Protein AF-A0A059A885-F1 (afdb_monomer)

Mean predicted aligned error: 16.85 Å

Sequence (250 aa):
MWWIFMADEQASSRSGSLARRCAAGSQDAGRSVSRQTSGISVRRVSTVLSSSFIAAPNLLSLQDDRRDVAMGRRPARCYRQIKNKPYPKSRYCRGVPDPKIRIYDVGMKKKGVDEFPFCVHLVSWEKENVSSEALEAARIACNKYMAKFAGKDAFHLRVRVHPFHVLRINKMLSCAGADRLQTGMRGAFGKPQGTCARVAIGQVLLSVRCKDSNSHHAQEALRRAKFKFPGRQKIIVSRKWYGIYQVQPC

Solvent-accessible surface area (backbone atoms only — not comparable to full-atom values): 16452 Å² total; per-residue (Å²): 134,80,90,90,80,87,84,89,87,86,82,89,79,88,85,84,88,86,83,90,82,83,89,85,87,82,85,87,87,88,82,89,86,89,84,88,85,80,89,87,88,81,89,85,88,81,81,89,79,90,82,93,79,81,91,77,85,78,85,73,72,78,74,79,77,76,71,80,73,77,69,97,60,82,66,65,79,83,54,29,63,79,80,72,80,90,40,58,81,45,96,88,44,70,78,62,55,81,55,70,50,82,73,49,70,44,57,43,78,89,60,62,60,86,78,30,62,33,38,40,34,36,26,30,70,41,67,32,35,45,44,20,58,36,53,36,52,18,51,51,47,24,48,58,46,38,42,70,75,62,36,60,78,49,32,30,39,36,50,69,66,63,53,51,31,55,41,63,40,75,81,78,79,91,61,96,65,100,59,84,92,58,68,82,68,69,82,73,75,40,50,57,70,41,29,20,19,82,42,49,61,64,38,60,44,39,34,41,30,21,36,72,91,44,47,69,56,53,53,53,19,49,57,55,18,50,74,44,48,82,85,53,68,45,80,43,77,53,88,61,77,66,66,104,68,74,74,74,81,128

Secondary structure (DSSP, 8-state):
------------------------------------------------------------------------PPPGGGTSS--SPP-BS-TTSTTPPPPS----EEE-SS--STT--EEEEEEE-S-EEEEHHHHHHHHHHHHHHHHHHT-TTSEEEEE-----EEEEE------SS--TT--TTTT--PEEEEEEEEE-TT-EEEEEEE-GGGHHHHHHHHHHHHTTSSS-EEEEEE--SS-S------

InterPro domains:
  IPR001197 Large ribosomal subunit protein uL16, eukaryota/archaea [PTHR11726] (71-241)
  IPR001197 Large ribosomal subunit protein uL16, eukaryota/archaea [TIGR00279] (71-241)
  IPR016180 Large ribosomal subunit protein uL16 domain [cd01433] (111-236)
  IPR018255 Large ribosomal subunit protein uL16, conserved site, eukaryota/archaea [PS01257] (178-199)
  IPR036920 Large ribosomal subunit protein uL16 superfamily [G3DSA:3.90.1170.10] (71-248)
  IPR036920 Large ribosomal subunit protein uL16 superfamily [SSF54686] (74-241)
  IPR047873 Large ribosomal subunit protein uL16 [PF00252] (82-236)

Radius of gyration: 32.02 Å; Cα contacts (8 Å, |Δi|>4): 314; chains: 1; bounding box: 79×80×95 Å

pLDDT: mean 70.42, std 27.26, range [22.48, 95.62]

Nearest PDB structures (foldseek):
  8btk-assembly1_BI  TM=9.795E-01  e=3.305E-28  Oryctolagus cuniculus
  8q87-assembly1_BI  TM=9.806E-01  e=3.305E-28  Gallus gallus
  9c3h-assembly1_Lz  TM=9.673E-01  e=3.963E-28  Homo sapiens
  8qoi-assembly1_LI  TM=9.660E-01  e=2.439E-27  Homo sapiens
  8p5d-assembly1_LI0  TM=9.632E-01  e=9.814E-26  Spraguea lophii 42_110

Organism: Eucalyptus grandis (NCBI:txid71139)

Structure (mmCIF, N/CA/C/O backbone):
data_AF-A0A059A885-F1
#
_entry.id   AF-A0A059A885-F1
#
loop_
_atom_site.group_PDB
_atom_site.id
_atom_site.type_symbol
_atom_site.label_atom_id
_atom_site.label_alt_id
_atom_site.label_comp_id
_atom_site.label_asym_id
_atom_site.label_entity_id
_atom_site.label_seq_id
_atom_site.pdbx_PDB_ins_code
_atom_site.Cartn_x
_atom_site.Cartn_y
_atom_site.Cartn_z
_atom_site.occupancy
_atom_site.B_iso_or_equiv
_atom_site.auth_seq_id
_atom_site.auth_comp_id
_atom_site.auth_asym_id
_atom_site.auth_atom_id
_atom_site.pdbx_PDB_model_num
ATOM 1 N N . MET A 1 1 ? -49.396 16.417 -52.342 1.00 38.12 1 MET A N 1
ATOM 2 C CA . MET A 1 1 ? -48.420 17.176 -51.529 1.00 38.12 1 MET A CA 1
ATOM 3 C C . MET A 1 1 ? -47.046 16.883 -52.140 1.00 38.12 1 MET A C 1
ATOM 5 O O . MET A 1 1 ? -46.540 15.795 -51.927 1.00 38.12 1 MET A O 1
ATOM 9 N N . TRP A 1 2 ? -46.710 17.547 -53.260 1.00 22.48 2 TRP A N 1
ATOM 10 C CA . TRP A 1 2 ? -45.720 18.653 -53.325 1.00 22.48 2 TRP A CA 1
ATOM 11 C C . TRP A 1 2 ? -44.349 18.168 -52.799 1.00 22.48 2 TRP A C 1
ATOM 13 O O . TRP A 1 2 ? -44.250 17.907 -51.609 1.00 22.48 2 TRP A O 1
ATOM 23 N N . TRP A 1 3 ? -43.312 17.833 -53.584 1.00 22.75 3 TRP A N 1
ATOM 24 C CA . TRP A 1 3 ? -42.567 18.589 -54.617 1.00 22.75 3 TRP A CA 1
ATOM 25 C C . TRP A 1 3 ? -42.304 20.056 -54.256 1.00 22.75 3 TRP A C 1
ATOM 27 O O . TRP A 1 3 ? -43.250 20.834 -54.224 1.00 22.75 3 TRP A O 1
ATOM 37 N N . ILE A 1 4 ? -41.024 20.377 -54.003 1.00 38.03 4 ILE A N 1
ATOM 38 C CA . ILE A 1 4 ? -40.225 21.586 -54.341 1.00 38.03 4 ILE A CA 1
ATOM 39 C C . ILE A 1 4 ? -38.931 21.539 -53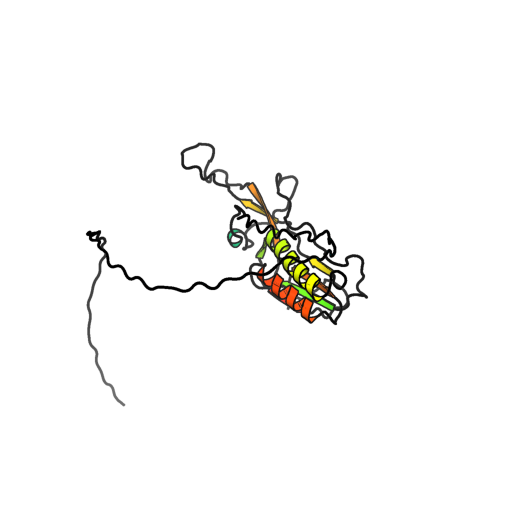.484 1.00 38.03 4 ILE A C 1
ATOM 41 O O . ILE A 1 4 ? -39.010 21.103 -52.343 1.00 38.03 4 ILE A O 1
ATOM 45 N N . PHE A 1 5 ? -37.758 22.086 -53.819 1.00 31.64 5 PHE A N 1
ATOM 46 C CA . PHE A 1 5 ? -36.843 22.161 -54.974 1.00 31.64 5 PHE A CA 1
ATOM 47 C C . PHE A 1 5 ? -35.669 23.058 -54.478 1.00 31.64 5 PHE A C 1
ATOM 49 O O . PHE A 1 5 ? -35.934 23.959 -53.689 1.00 31.64 5 PHE A O 1
ATOM 56 N N . MET A 1 6 ? -34.439 22.848 -54.983 1.00 30.69 6 MET A N 1
ATOM 57 C CA . MET A 1 6 ? -33.251 23.755 -54.966 1.00 30.69 6 MET A CA 1
ATOM 58 C C . MET A 1 6 ? -32.597 24.132 -53.610 1.00 30.69 6 MET A C 1
ATOM 60 O O . MET A 1 6 ? -33.287 24.519 -52.681 1.00 30.69 6 MET A O 1
ATOM 64 N N . ALA A 1 7 ? -31.289 23.973 -53.345 1.00 34.56 7 ALA A N 1
ATOM 65 C CA . ALA A 1 7 ? -30.010 24.190 -54.066 1.00 34.56 7 ALA A CA 1
ATOM 66 C C . ALA A 1 7 ? -29.340 25.554 -53.769 1.00 34.56 7 ALA A C 1
ATOM 68 O O . ALA A 1 7 ? -30.033 26.557 -53.643 1.00 34.56 7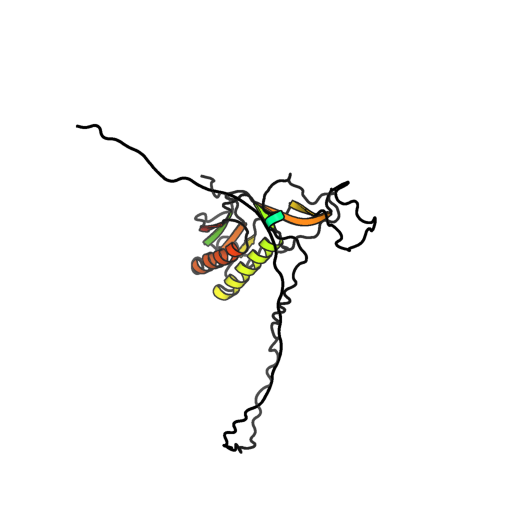 ALA A O 1
ATOM 69 N N . ASP A 1 8 ? -27.994 25.509 -53.731 1.00 32.75 8 ASP A N 1
ATOM 70 C CA . ASP A 1 8 ? -26.994 26.603 -53.737 1.00 32.75 8 ASP A CA 1
ATOM 71 C C . ASP A 1 8 ? -26.863 27.459 -52.459 1.00 32.75 8 ASP A C 1
ATOM 73 O O . ASP A 1 8 ? -27.809 27.621 -51.703 1.00 32.75 8 ASP A O 1
ATOM 77 N N . GLU A 1 9 ? -25.722 28.028 -52.052 1.00 32.62 9 GLU A N 1
ATOM 78 C CA . GLU A 1 9 ? -24.335 28.173 -52.537 1.00 32.62 9 GLU A CA 1
ATOM 79 C C . GLU A 1 9 ? -23.568 28.721 -51.301 1.00 32.62 9 GLU A C 1
ATOM 81 O O . GLU A 1 9 ? -24.132 29.479 -50.516 1.00 32.62 9 GLU A O 1
ATOM 86 N N . GLN A 1 10 ? -22.336 28.341 -50.965 1.00 30.28 10 GLN A N 1
ATOM 87 C CA . GLN A 1 10 ? -21.128 29.033 -51.418 1.00 30.28 10 GLN A CA 1
ATOM 88 C C . GLN A 1 10 ? -19.889 28.254 -50.954 1.00 30.28 10 GLN A C 1
ATOM 90 O O . GLN A 1 10 ? -19.787 27.772 -49.823 1.00 30.28 10 GLN A O 1
ATOM 95 N N . ALA A 1 11 ? -18.945 28.164 -51.881 1.00 29.02 11 ALA A N 1
ATOM 96 C CA . ALA A 1 11 ? -17.660 27.504 -51.798 1.00 29.02 11 ALA A CA 1
ATOM 97 C C . ALA A 1 11 ? -16.545 28.450 -51.312 1.00 29.02 11 ALA A C 1
ATOM 99 O O . ALA A 1 11 ? -16.713 29.665 -51.273 1.00 29.02 11 ALA A O 1
ATOM 100 N N . SER A 1 12 ? -15.352 27.854 -51.142 1.00 27.95 12 SER A N 1
ATOM 101 C CA . SER A 1 12 ? -14.025 28.492 -51.253 1.00 27.95 12 SER A CA 1
ATOM 102 C C . SER A 1 12 ? -13.503 29.172 -49.966 1.00 27.95 12 SER A C 1
ATOM 104 O O . SER A 1 12 ? -14.169 30.011 -49.391 1.00 27.95 12 SER A O 1
ATOM 106 N N . SER A 1 13 ? -12.291 28.941 -49.441 1.00 27.25 13 SER A N 1
ATOM 107 C CA . SER A 1 13 ? -11.119 28.176 -49.897 1.00 27.25 13 SER A CA 1
ATOM 108 C C . SER A 1 13 ? -9.928 28.351 -48.929 1.00 27.25 13 SER A C 1
ATOM 110 O O . SER A 1 13 ? -9.767 29.441 -48.398 1.00 27.25 13 SER A O 1
ATOM 112 N N . ARG A 1 14 ? -9.031 27.339 -48.886 1.00 28.94 14 ARG A N 1
ATOM 113 C CA . ARG A 1 14 ? -7.537 27.436 -48.884 1.00 28.94 14 ARG A CA 1
ATOM 114 C C . ARG A 1 14 ? -6.845 28.026 -47.626 1.00 28.94 14 ARG A C 1
ATOM 116 O O . ARG A 1 14 ? -7.113 29.144 -47.237 1.00 28.94 14 ARG A O 1
ATOM 123 N N . SER A 1 15 ? -6.015 27.298 -46.862 1.00 25.84 15 SER A N 1
ATOM 124 C CA . SER A 1 15 ? -4.674 26.699 -47.116 1.00 25.84 15 SER A CA 1
ATOM 125 C C . SER A 1 15 ? -3.521 27.517 -46.493 1.00 25.84 15 SER A C 1
ATOM 127 O O . SER A 1 15 ? -3.487 28.726 -46.677 1.00 25.84 15 SER A O 1
ATOM 129 N N . GLY A 1 16 ? -2.524 26.838 -45.900 1.00 27.69 16 GLY A N 1
ATOM 130 C CA . GLY A 1 16 ? -1.168 27.359 -45.594 1.00 27.69 16 GLY A CA 1
ATOM 131 C C . GLY A 1 16 ? -1.003 27.912 -44.168 1.00 27.69 16 GLY A C 1
ATOM 132 O O . GLY A 1 16 ? -1.777 28.754 -43.747 1.00 27.69 16 GLY A O 1
ATOM 133 N N . SER A 1 17 ? -0.157 27.370 -43.280 1.00 29.08 17 SER A N 1
ATOM 134 C CA . SER A 1 17 ? 1.324 27.326 -43.247 1.00 29.08 17 SER A CA 1
ATOM 135 C C . SER A 1 17 ? 2.005 28.700 -43.135 1.00 29.08 17 SER A C 1
ATOM 137 O O . SER A 1 17 ? 1.668 29.582 -43.910 1.00 29.08 17 SER A O 1
ATOM 139 N N . LEU A 1 18 ? 3.052 28.771 -42.289 1.00 30.52 18 LEU A N 1
ATOM 140 C CA . LEU A 1 18 ? 4.048 29.849 -42.049 1.00 30.52 18 LEU A CA 1
ATOM 141 C C . LEU A 1 18 ? 3.758 30.723 -40.809 1.00 30.52 18 LEU A C 1
ATOM 143 O O . LEU A 1 18 ? 2.755 31.409 -40.736 1.00 30.52 18 LEU A O 1
ATOM 147 N N . ALA A 1 19 ? 4.494 30.584 -39.702 1.00 28.75 19 ALA A N 1
ATOM 148 C CA . ALA A 1 19 ? 5.895 30.959 -39.446 1.00 28.75 19 ALA A CA 1
ATOM 149 C C . ALA A 1 19 ? 6.103 32.446 -39.078 1.00 28.75 19 ALA A C 1
ATOM 151 O O . ALA A 1 19 ? 5.836 33.332 -39.873 1.00 28.75 19 ALA A O 1
ATOM 152 N N . ARG A 1 20 ? 6.722 32.637 -37.899 1.00 31.48 20 ARG A N 1
ATOM 153 C CA . ARG A 1 20 ? 7.672 33.699 -37.490 1.00 31.48 20 ARG A CA 1
ATOM 154 C C . ARG A 1 20 ? 7.295 35.186 -37.656 1.00 31.48 20 ARG A C 1
ATOM 156 O O . ARG A 1 20 ? 7.206 35.694 -38.765 1.00 31.48 20 ARG A O 1
ATOM 163 N N . ARG A 1 21 ? 7.374 35.913 -36.530 1.00 29.72 21 ARG A N 1
ATOM 164 C CA . ARG A 1 21 ? 8.144 37.170 -36.312 1.00 29.72 21 ARG A CA 1
ATOM 165 C C . ARG A 1 21 ? 8.085 37.493 -34.806 1.00 29.72 21 ARG A C 1
ATOM 167 O O . ARG A 1 21 ? 7.006 37.452 -34.236 1.00 29.72 21 ARG A O 1
ATOM 174 N N . CYS A 1 22 ? 9.182 37.470 -34.046 1.00 28.59 22 CYS A N 1
ATOM 175 C CA . CYS A 1 22 ? 10.314 38.412 -33.970 1.00 28.59 22 CYS A CA 1
ATOM 176 C C . CYS A 1 22 ? 9.941 39.804 -33.425 1.00 28.59 22 CYS A C 1
ATOM 178 O O . CYS A 1 22 ? 9.327 40.591 -34.128 1.00 28.59 22 CYS A O 1
ATOM 180 N N . ALA A 1 23 ? 10.385 40.031 -32.181 1.00 32.22 23 ALA A N 1
ATOM 181 C CA . ALA A 1 23 ? 11.101 41.192 -31.638 1.00 32.22 23 ALA A CA 1
ATOM 182 C C . ALA A 1 23 ? 10.654 42.625 -31.987 1.00 32.22 23 ALA A C 1
ATOM 184 O O . ALA A 1 23 ? 10.745 43.045 -33.133 1.00 32.22 23 ALA A O 1
ATOM 185 N N . ALA A 1 24 ? 10.403 43.417 -30.939 1.00 31.83 24 ALA A N 1
ATOM 186 C CA . ALA A 1 24 ? 10.850 44.808 -30.834 1.00 31.83 24 ALA A CA 1
ATOM 187 C C . ALA A 1 24 ? 10.867 45.224 -29.350 1.00 31.83 24 ALA A C 1
ATOM 189 O O . ALA A 1 24 ? 9.916 44.953 -28.619 1.00 31.83 24 ALA A O 1
ATOM 190 N N . GLY A 1 25 ? 11.965 45.839 -28.911 1.00 26.36 25 GLY A N 1
ATOM 191 C CA . GLY A 1 25 ? 12.071 46.563 -27.645 1.00 26.36 25 GLY A CA 1
ATOM 192 C C . GLY A 1 25 ? 12.215 48.066 -27.892 1.00 26.36 25 GLY A C 1
ATOM 193 O O . GLY A 1 25 ? 12.523 48.461 -29.011 1.00 26.36 25 GLY A O 1
ATOM 194 N N . SER A 1 26 ? 12.020 48.870 -26.844 1.00 29.84 26 SER A N 1
ATOM 195 C CA . SER A 1 26 ? 12.452 50.279 -26.691 1.00 29.84 26 SER A CA 1
ATOM 196 C C . SER A 1 26 ? 11.983 50.750 -25.299 1.00 29.84 26 SER A C 1
ATOM 198 O O . SER A 1 26 ? 10.799 50.625 -25.003 1.00 29.84 26 SER A O 1
ATOM 200 N N . GLN A 1 27 ? 12.876 50.955 -24.326 1.00 28.61 27 GLN A N 1
ATOM 201 C CA . GLN A 1 27 ? 13.599 52.197 -23.974 1.00 28.61 27 GLN A CA 1
ATOM 202 C C . GLN A 1 27 ? 12.814 53.198 -23.093 1.00 28.61 27 GLN A C 1
ATOM 204 O O . GLN A 1 27 ? 11.769 53.701 -23.483 1.00 28.61 27 GLN A O 1
ATOM 209 N N . ASP A 1 28 ? 13.415 53.446 -21.919 1.00 27.33 28 ASP A N 1
ATOM 210 C CA . ASP A 1 28 ? 13.612 54.705 -21.175 1.00 27.33 28 ASP A CA 1
ATOM 211 C C . ASP A 1 28 ? 12.446 55.564 -20.648 1.00 27.33 28 ASP A C 1
ATOM 213 O O . ASP A 1 28 ? 11.630 56.089 -21.395 1.00 27.33 28 ASP A O 1
ATOM 217 N N . ALA A 1 29 ? 12.470 55.829 -19.329 1.00 29.94 29 ALA A N 1
ATOM 218 C CA . ALA A 1 29 ? 12.806 57.141 -18.733 1.00 29.94 29 ALA A CA 1
ATOM 219 C C . ALA A 1 29 ? 12.308 57.247 -17.271 1.00 29.94 29 ALA A C 1
ATOM 221 O O . ALA A 1 29 ? 11.160 56.942 -16.957 1.00 29.94 29 ALA A O 1
ATOM 222 N N . GLY A 1 30 ? 13.174 57.702 -16.359 1.00 25.53 30 GLY A N 1
ATOM 223 C CA . GLY A 1 30 ? 12.815 58.032 -14.973 1.00 25.53 30 GLY A CA 1
ATOM 224 C C . GLY A 1 30 ? 12.366 59.487 -14.787 1.00 25.53 30 GLY A C 1
ATOM 225 O O . GLY A 1 30 ? 12.720 60.328 -15.603 1.00 25.53 30 GLY A O 1
ATOM 226 N N . ARG A 1 31 ? 11.636 59.785 -13.694 1.00 27.02 31 ARG A N 1
ATOM 227 C CA . ARG A 1 31 ? 11.982 60.743 -12.605 1.00 27.02 31 ARG A CA 1
ATOM 228 C C . ARG A 1 31 ? 10.794 60.980 -11.643 1.00 27.02 31 ARG A C 1
ATOM 230 O O . ARG A 1 31 ? 9.680 61.215 -12.081 1.00 27.02 31 ARG A O 1
ATOM 237 N N . SER A 1 32 ? 11.104 60.938 -10.339 1.00 24.91 32 SER A N 1
ATOM 238 C CA . SER A 1 32 ? 10.567 61.678 -9.167 1.00 24.91 32 SER A CA 1
ATOM 239 C C . SER A 1 32 ? 9.119 62.204 -9.124 1.00 24.91 32 SER A C 1
ATOM 241 O O . SER A 1 32 ? 8.791 63.044 -9.946 1.00 24.91 32 SER A O 1
ATOM 243 N N . VAL A 1 33 ? 8.393 61.939 -8.018 1.00 29.25 33 VAL A N 1
ATOM 244 C CA . VAL A 1 33 ? 7.763 62.959 -7.131 1.00 29.25 33 VAL A CA 1
ATOM 245 C C . VAL A 1 33 ? 7.565 62.368 -5.717 1.00 29.25 33 VAL A C 1
ATOM 247 O O . VAL A 1 33 ? 7.126 61.234 -5.547 1.00 29.25 33 VAL A O 1
ATOM 250 N N . SER A 1 34 ? 7.919 63.160 -4.706 1.00 24.94 34 SER A N 1
ATOM 251 C CA . SER A 1 34 ? 7.780 62.958 -3.261 1.00 24.94 34 SER A CA 1
ATOM 252 C C . SER A 1 34 ? 6.363 63.250 -2.740 1.00 24.94 34 SER A C 1
ATOM 254 O O . SER A 1 34 ? 5.676 64.130 -3.251 1.00 24.94 34 SER A O 1
ATOM 256 N N . ARG A 1 35 ? 5.955 62.607 -1.635 1.00 28.53 35 ARG A N 1
ATOM 257 C CA . ARG A 1 35 ? 4.968 63.182 -0.700 1.00 28.53 35 ARG A CA 1
ATOM 258 C C . ARG A 1 35 ? 5.172 62.661 0.724 1.00 28.53 35 ARG A C 1
ATOM 260 O O . ARG A 1 35 ? 5.110 61.464 0.979 1.00 28.53 35 ARG A O 1
ATOM 267 N N . GLN A 1 36 ? 5.443 63.602 1.623 1.00 25.42 36 GLN A N 1
ATOM 268 C CA . GLN A 1 36 ? 5.433 63.465 3.078 1.00 25.42 36 GLN A CA 1
ATOM 269 C C . GLN A 1 36 ? 3.989 63.418 3.596 1.00 25.42 36 GLN A C 1
ATOM 271 O O . GLN A 1 36 ? 3.160 64.176 3.102 1.00 25.42 36 GLN A O 1
ATOM 276 N N . THR A 1 37 ? 3.743 62.653 4.662 1.00 30.33 37 THR A N 1
ATOM 277 C CA . THR A 1 37 ? 2.795 63.021 5.730 1.00 30.33 37 THR A CA 1
ATOM 278 C C . THR A 1 37 ? 3.254 62.443 7.070 1.00 30.33 37 THR A C 1
ATOM 280 O O . THR A 1 37 ? 3.876 61.387 7.147 1.00 30.33 37 THR A O 1
ATOM 283 N N . SER A 1 38 ? 2.967 63.213 8.107 1.00 28.44 38 SER A N 1
ATOM 284 C CA . SER A 1 38 ? 3.525 63.278 9.454 1.00 28.44 38 SER A CA 1
ATOM 285 C C . SER A 1 38 ? 2.827 62.410 10.510 1.00 28.44 38 SER A C 1
ATOM 287 O O . SER A 1 38 ? 1.611 62.278 10.474 1.00 28.44 38 SER A O 1
ATOM 289 N N . GLY A 1 39 ? 3.600 62.008 11.530 1.00 26.03 39 GLY A N 1
ATOM 290 C CA . GLY A 1 39 ? 3.258 62.151 12.957 1.00 26.03 39 GLY A CA 1
ATOM 291 C C . GLY A 1 39 ? 2.337 61.116 13.620 1.00 26.03 39 GLY A C 1
ATOM 292 O O . GLY A 1 39 ? 1.167 61.014 13.287 1.00 26.03 39 GLY A O 1
ATOM 293 N N . ILE A 1 40 ? 2.832 60.455 14.676 1.00 31.16 40 ILE A N 1
ATOM 294 C CA . ILE A 1 40 ? 2.473 60.700 16.095 1.00 31.16 40 ILE A CA 1
ATOM 295 C C . ILE A 1 40 ? 3.048 59.565 16.966 1.00 31.16 40 ILE A C 1
ATOM 297 O O . ILE A 1 40 ? 2.878 58.379 16.699 1.00 31.16 40 ILE A O 1
ATOM 301 N N . SER A 1 41 ? 3.760 59.972 18.016 1.00 26.17 41 SER A N 1
ATOM 302 C CA . SER A 1 41 ? 4.379 59.153 19.060 1.00 26.17 41 SER A CA 1
ATOM 303 C C . SER A 1 41 ? 3.396 58.917 20.209 1.00 26.17 41 SER A C 1
ATOM 305 O O . SER A 1 41 ? 2.759 59.867 20.661 1.00 26.17 41 SER A O 1
ATOM 307 N N . VAL A 1 42 ? 3.330 57.687 20.734 1.00 31.28 42 VAL A N 1
ATOM 308 C CA . VAL A 1 42 ? 2.786 57.412 22.073 1.00 31.28 42 VAL A CA 1
ATOM 309 C C . VAL A 1 42 ? 3.721 56.462 22.820 1.00 31.28 42 VAL A C 1
ATOM 311 O O . VAL A 1 42 ? 4.046 55.366 22.367 1.00 31.28 42 VAL A O 1
ATOM 314 N N . ARG A 1 43 ? 4.161 56.944 23.983 1.00 26.56 43 ARG A N 1
ATOM 315 C CA . ARG A 1 43 ? 5.009 56.289 24.982 1.00 26.56 43 ARG A CA 1
ATOM 316 C C . ARG A 1 43 ? 4.330 55.050 25.574 1.00 26.56 43 ARG A C 1
ATOM 318 O O . ARG A 1 43 ? 3.125 55.065 25.811 1.00 26.56 43 ARG A O 1
ATOM 325 N N . ARG A 1 44 ? 5.123 54.059 25.994 1.00 26.70 44 ARG A N 1
ATOM 326 C CA . ARG A 1 44 ? 4.734 53.165 27.095 1.00 26.70 44 ARG A CA 1
ATOM 327 C C . ARG A 1 44 ? 5.884 53.016 28.086 1.00 26.70 44 ARG A C 1
ATOM 329 O O . ARG A 1 44 ? 6.904 52.406 27.792 1.00 26.70 44 ARG A O 1
ATOM 336 N N . VAL A 1 45 ? 5.690 53.629 29.247 1.00 29.14 45 VAL A N 1
ATOM 337 C CA . VAL A 1 45 ? 6.381 53.335 30.505 1.00 29.14 45 VAL A CA 1
ATOM 338 C C . VAL A 1 45 ? 5.545 52.278 31.219 1.00 29.14 45 VAL A C 1
ATOM 340 O O . VAL A 1 45 ? 4.331 52.452 31.267 1.00 29.14 45 VAL A O 1
ATOM 343 N N . SER A 1 46 ? 6.172 51.237 31.773 1.00 26.44 46 SER A N 1
ATOM 344 C CA . SER A 1 46 ? 5.664 50.428 32.903 1.00 26.44 46 SER A CA 1
ATOM 345 C C . SER A 1 46 ? 6.619 49.241 33.105 1.00 26.44 46 SER A C 1
ATOM 347 O O . SER A 1 46 ? 6.713 48.380 32.236 1.00 26.44 46 SER A O 1
ATOM 349 N N . THR A 1 47 ? 7.553 49.341 34.051 1.00 32.25 47 THR A N 1
ATOM 350 C CA . THR A 1 47 ? 7.485 48.832 35.441 1.00 32.25 47 THR A CA 1
ATOM 351 C C . THR A 1 47 ? 8.002 47.405 35.615 1.00 32.25 47 THR A C 1
ATOM 353 O O . THR A 1 47 ? 7.564 46.447 34.990 1.00 32.25 47 THR A O 1
ATOM 356 N N . VAL A 1 48 ? 8.954 47.323 36.541 1.00 34.59 48 VAL A N 1
ATOM 357 C CA . VAL A 1 48 ? 9.418 46.148 37.277 1.00 34.59 48 VAL A CA 1
ATOM 358 C C . VAL A 1 48 ? 8.232 45.523 38.021 1.00 34.59 48 VAL A C 1
ATOM 360 O O . VAL A 1 48 ? 7.423 46.286 38.542 1.00 34.59 48 VAL A O 1
ATOM 363 N N . LEU A 1 49 ? 8.150 44.186 38.103 1.00 31.72 49 LEU A N 1
ATOM 364 C CA . LEU A 1 49 ? 7.722 43.423 39.293 1.00 31.72 49 LEU A CA 1
ATOM 365 C C . LEU A 1 49 ? 7.745 41.902 39.026 1.00 31.72 49 LEU A C 1
ATOM 367 O O . LEU A 1 49 ? 7.058 41.380 38.156 1.00 31.72 49 LEU A O 1
ATOM 371 N N . SER A 1 50 ? 8.588 41.233 39.814 1.00 31.16 50 SER A N 1
ATOM 372 C CA . SER A 1 50 ? 8.426 39.914 40.444 1.00 31.16 50 SER 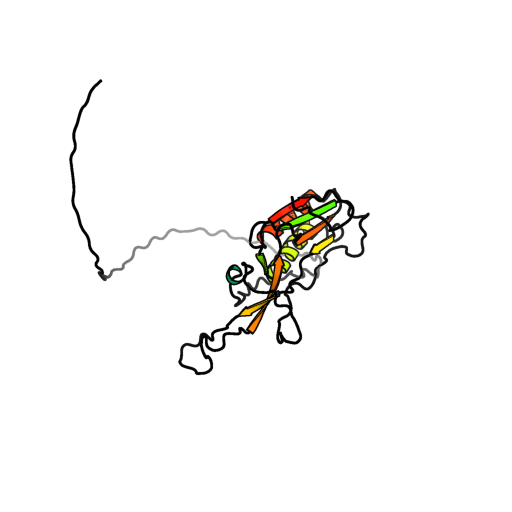A CA 1
ATOM 373 C C . SER A 1 50 ? 7.265 39.002 40.017 1.00 31.16 50 SER A C 1
ATOM 375 O O . SER A 1 50 ? 6.098 39.343 40.199 1.00 31.16 50 SER A O 1
ATOM 377 N N . SER A 1 51 ? 7.580 37.751 39.673 1.00 32.69 51 SER A N 1
ATOM 378 C CA . SER A 1 51 ? 7.026 36.562 40.351 1.00 32.69 51 SER A CA 1
ATOM 379 C C . SER A 1 51 ? 7.581 35.273 39.737 1.00 32.69 51 SER A C 1
ATOM 381 O O . SER A 1 51 ? 7.455 34.978 38.554 1.00 32.69 51 SER A O 1
ATOM 383 N N . SER A 1 52 ? 8.236 34.508 40.593 1.00 31.77 52 SER A N 1
ATOM 384 C CA . SER A 1 52 ? 8.629 33.115 40.441 1.00 31.77 52 SER A CA 1
ATOM 385 C C . SER A 1 52 ? 7.425 32.20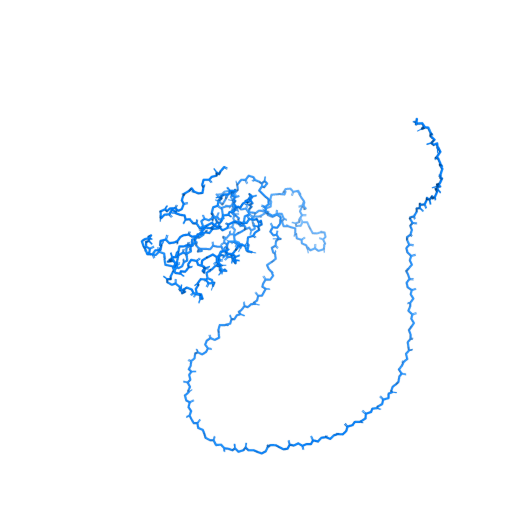8 40.190 1.00 31.77 52 SER A C 1
ATOM 387 O O . SER A 1 52 ? 6.612 32.105 41.094 1.00 31.77 52 SER A O 1
ATOM 389 N N . PHE A 1 53 ? 7.344 31.486 39.066 1.00 30.91 53 PHE A N 1
ATOM 390 C CA . PHE A 1 53 ? 6.524 30.267 38.964 1.00 30.91 53 PHE A CA 1
ATOM 391 C C . PHE A 1 53 ? 7.054 29.305 37.877 1.00 30.91 53 PHE A C 1
ATOM 393 O O . PHE A 1 53 ? 6.952 29.559 36.684 1.00 30.91 53 PHE A O 1
ATOM 400 N N . ILE A 1 54 ? 7.609 28.188 38.361 1.00 33.97 54 ILE A N 1
ATOM 401 C CA . ILE A 1 54 ? 7.613 26.822 37.803 1.00 33.97 54 ILE A CA 1
ATOM 402 C C . ILE A 1 54 ? 8.205 26.626 36.395 1.00 33.97 54 ILE A C 1
ATOM 404 O O . ILE A 1 54 ? 7.558 26.782 35.363 1.00 33.97 54 ILE A O 1
ATOM 408 N N . ALA A 1 55 ? 9.434 26.105 36.388 1.00 31.39 55 ALA A N 1
ATOM 409 C CA . ALA A 1 55 ? 10.009 25.385 35.265 1.00 31.39 55 ALA A CA 1
ATOM 410 C C . ALA A 1 55 ? 9.212 24.093 35.007 1.00 31.39 55 ALA A C 1
ATOM 412 O O . ALA A 1 55 ? 9.268 23.148 35.793 1.00 31.39 55 ALA A O 1
ATOM 413 N N . ALA A 1 56 ? 8.492 24.041 33.890 1.00 41.91 56 ALA A N 1
ATOM 414 C CA . ALA A 1 56 ? 8.020 22.792 33.308 1.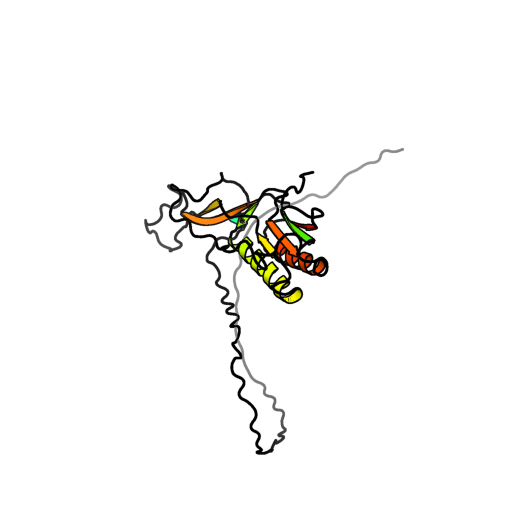00 41.91 56 ALA A CA 1
ATOM 415 C C . ALA A 1 56 ? 9.056 22.317 32.273 1.00 41.91 56 ALA A C 1
ATOM 417 O O . ALA A 1 56 ? 9.247 22.993 31.258 1.00 41.91 56 ALA A O 1
ATOM 418 N N . PRO A 1 57 ? 9.744 21.181 32.483 1.00 42.47 57 PRO A N 1
ATOM 419 C CA . PRO A 1 57 ? 10.531 20.567 31.431 1.00 42.47 57 PRO A CA 1
ATOM 420 C C . PRO A 1 57 ? 9.609 19.758 30.508 1.00 42.47 57 PRO A C 1
ATOM 422 O O . PRO A 1 57 ? 8.586 19.220 30.925 1.00 42.47 57 PRO A O 1
ATOM 425 N N . ASN A 1 58 ? 10.037 19.618 29.255 1.00 40.88 58 ASN A N 1
ATOM 426 C CA . ASN A 1 58 ? 9.507 18.700 28.241 1.00 40.88 58 ASN A CA 1
ATOM 427 C C . ASN A 1 58 ? 8.300 19.178 27.425 1.00 40.88 58 ASN A C 1
ATOM 429 O O . ASN A 1 58 ? 7.362 18.426 27.163 1.00 40.88 58 ASN A O 1
ATOM 433 N N . LEU A 1 59 ? 8.428 20.366 26.829 1.00 32.75 59 LEU A N 1
ATOM 434 C CA . LEU A 1 59 ? 7.893 20.589 25.486 1.00 32.75 59 LEU A CA 1
ATOM 435 C C . LEU A 1 59 ? 8.842 19.919 24.476 1.00 32.75 59 LEU A C 1
ATOM 437 O O . LEU A 1 59 ? 9.628 20.575 23.789 1.00 32.75 59 LEU A O 1
ATOM 441 N N . LEU A 1 60 ? 8.819 18.582 24.428 1.00 33.12 60 LEU A N 1
ATOM 442 C CA . LEU A 1 60 ? 9.495 17.831 23.375 1.00 33.12 60 LEU A CA 1
ATOM 443 C C . LEU A 1 60 ? 8.694 18.069 22.098 1.00 33.12 60 LEU A C 1
ATOM 445 O O . LEU A 1 60 ? 7.727 17.376 21.785 1.00 33.12 60 LEU A O 1
ATOM 449 N N . SER A 1 61 ? 9.067 19.165 21.444 1.00 31.36 61 SER A N 1
ATOM 450 C CA . SER A 1 61 ? 8.730 19.508 20.079 1.00 31.36 61 SER A CA 1
ATOM 451 C C . SER A 1 61 ? 8.719 18.229 19.248 1.00 31.36 61 SER A C 1
ATOM 453 O O . SER A 1 61 ? 9.755 17.634 18.955 1.00 31.36 61 SER A O 1
ATOM 455 N N . LEU A 1 62 ? 7.515 17.787 18.879 1.00 40.50 62 LEU A N 1
ATOM 456 C CA . LEU A 1 62 ? 7.330 16.952 17.707 1.00 40.50 62 LEU A CA 1
ATOM 457 C C . LEU A 1 62 ? 7.837 17.796 16.546 1.00 40.50 62 LEU A C 1
ATOM 459 O O . LEU A 1 62 ? 7.103 18.599 15.973 1.00 40.50 62 LEU A O 1
ATOM 463 N N . GLN A 1 63 ? 9.131 17.657 16.283 1.00 35.72 63 GLN A N 1
ATOM 464 C CA . GLN A 1 63 ? 9.779 18.062 15.059 1.00 35.72 63 GLN A CA 1
ATOM 465 C C . GLN A 1 63 ? 8.997 17.360 13.954 1.00 35.72 63 GLN A C 1
ATOM 467 O O . GLN A 1 63 ? 9.174 16.172 13.682 1.00 35.72 63 GLN A O 1
ATOM 472 N N . ASP A 1 64 ? 8.030 18.088 13.396 1.00 36.69 64 ASP A N 1
ATOM 473 C CA . ASP A 1 64 ? 7.362 17.756 12.149 1.00 36.69 64 ASP A CA 1
ATOM 474 C C . ASP A 1 64 ? 8.456 17.953 11.096 1.00 36.69 64 ASP A C 1
ATOM 476 O O . ASP A 1 64 ? 8.585 18.995 10.459 1.00 36.69 64 ASP A O 1
ATOM 480 N N . ASP A 1 65 ? 9.327 16.949 11.012 1.00 34.97 65 ASP A N 1
ATOM 481 C CA . ASP A 1 65 ? 10.444 16.821 10.093 1.00 34.97 65 ASP A CA 1
ATOM 482 C C . ASP A 1 65 ? 9.842 16.544 8.705 1.00 34.97 65 ASP A C 1
ATOM 484 O O . ASP A 1 65 ? 9.985 15.476 8.107 1.00 34.97 65 ASP A O 1
ATOM 488 N N . ARG A 1 66 ? 9.067 17.512 8.201 1.00 43.03 66 ARG A N 1
ATOM 489 C CA . ARG A 1 66 ? 8.549 17.551 6.834 1.00 43.03 66 ARG A CA 1
ATOM 490 C C . ARG A 1 66 ? 9.655 18.017 5.911 1.00 43.03 66 ARG A C 1
ATOM 492 O O . ARG A 1 66 ? 9.537 18.998 5.187 1.00 43.03 66 ARG A O 1
ATOM 499 N N . ARG A 1 67 ? 10.749 17.265 5.920 1.00 39.12 67 ARG A N 1
ATOM 500 C CA . ARG A 1 67 ? 11.609 17.193 4.756 1.00 39.12 67 ARG A CA 1
ATOM 501 C C . ARG A 1 67 ? 10.786 16.460 3.708 1.00 39.12 67 ARG A C 1
ATOM 503 O O . ARG A 1 67 ? 10.676 15.234 3.743 1.00 39.12 67 ARG A O 1
ATOM 510 N N . ASP A 1 68 ? 10.156 17.221 2.818 1.00 40.28 68 ASP A N 1
ATOM 511 C CA . ASP A 1 68 ? 9.639 16.720 1.549 1.00 40.28 68 ASP A CA 1
ATOM 512 C C . ASP A 1 68 ? 10.835 16.196 0.745 1.00 40.28 68 ASP A C 1
ATOM 514 O O . ASP A 1 68 ? 11.387 16.852 -0.137 1.00 40.28 68 ASP A O 1
ATOM 518 N N . VAL A 1 69 ? 11.298 14.996 1.103 1.00 40.94 69 VAL A N 1
ATOM 519 C CA . VAL A 1 69 ? 12.286 14.254 0.336 1.00 40.94 69 VAL A CA 1
ATOM 520 C C . VAL A 1 69 ? 11.575 13.864 -0.949 1.00 40.94 69 VAL A C 1
ATOM 522 O O . VAL A 1 69 ? 10.865 12.856 -1.007 1.00 40.94 69 VAL A O 1
ATOM 525 N N . ALA A 1 70 ? 11.729 14.696 -1.977 1.00 42.12 70 ALA A N 1
ATOM 526 C CA . ALA A 1 70 ? 11.345 14.371 -3.336 1.00 42.12 70 ALA A CA 1
ATOM 527 C C . ALA A 1 70 ? 12.077 13.079 -3.724 1.00 42.12 70 ALA A C 1
ATOM 529 O O . ALA A 1 70 ? 13.253 13.075 -4.081 1.00 42.12 70 ALA A O 1
ATOM 530 N N . MET A 1 71 ? 11.402 11.939 -3.573 1.00 62.22 71 MET A N 1
ATOM 531 C CA . MET A 1 71 ? 11.972 10.649 -3.931 1.00 62.22 71 MET A CA 1
ATOM 532 C C . MET A 1 71 ? 12.300 10.701 -5.424 1.00 62.22 71 MET A C 1
ATOM 534 O O . MET A 1 71 ? 11.387 10.864 -6.231 1.00 62.22 71 MET A O 1
ATOM 538 N N . GLY A 1 72 ? 13.568 10.497 -5.801 1.00 75.94 72 GLY A N 1
ATOM 539 C CA . GLY A 1 72 ? 14.035 10.376 -7.196 1.00 75.94 72 GLY A CA 1
ATOM 540 C C . GLY A 1 72 ? 13.511 9.122 -7.917 1.00 75.94 72 GLY A C 1
ATOM 541 O O . GLY A 1 72 ? 14.229 8.441 -8.649 1.00 75.94 72 GLY A O 1
ATOM 542 N N . ARG A 1 73 ? 12.265 8.733 -7.640 1.00 80.81 73 ARG A N 1
ATOM 543 C CA . ARG A 1 73 ? 11.580 7.546 -8.135 1.00 80.81 73 ARG A CA 1
ATOM 544 C C . ARG A 1 73 ? 10.660 7.915 -9.288 1.00 80.81 73 ARG A C 1
ATOM 546 O O . ARG A 1 73 ? 10.057 8.980 -9.323 1.00 80.81 73 ARG A O 1
ATOM 553 N N . ARG A 1 74 ? 10.503 6.970 -10.217 1.00 86.56 74 ARG A N 1
ATOM 554 C CA . ARG A 1 74 ? 9.530 7.099 -11.306 1.00 86.56 74 ARG A CA 1
ATOM 555 C C . ARG A 1 74 ? 8.100 7.172 -10.747 1.00 86.56 74 ARG A C 1
ATOM 557 O O . ARG A 1 74 ? 7.806 6.476 -9.772 1.00 86.56 74 ARG A O 1
ATOM 564 N N . PRO A 1 75 ? 7.204 7.941 -11.388 1.00 90.38 75 PRO A N 1
ATOM 565 C CA . PRO A 1 75 ? 5.812 8.037 -10.969 1.00 90.38 75 PRO A CA 1
ATOM 566 C C . PRO A 1 75 ? 5.099 6.681 -11.068 1.00 90.38 75 PRO A C 1
ATOM 568 O O . PRO A 1 75 ? 5.376 5.875 -11.961 1.00 90.38 75 PRO A O 1
ATOM 571 N N . ALA A 1 76 ? 4.127 6.448 -10.181 1.00 88.88 76 ALA A N 1
ATOM 572 C CA . ALA A 1 76 ? 3.416 5.169 -10.069 1.00 88.88 76 ALA A CA 1
ATOM 573 C C . ALA A 1 76 ? 2.640 4.770 -11.341 1.00 88.88 76 ALA A C 1
ATOM 575 O O . ALA A 1 76 ? 2.414 3.582 -11.576 1.00 88.88 76 ALA A O 1
ATOM 576 N N . ARG A 1 77 ? 2.304 5.735 -12.214 1.00 90.56 77 ARG A N 1
ATOM 577 C CA . 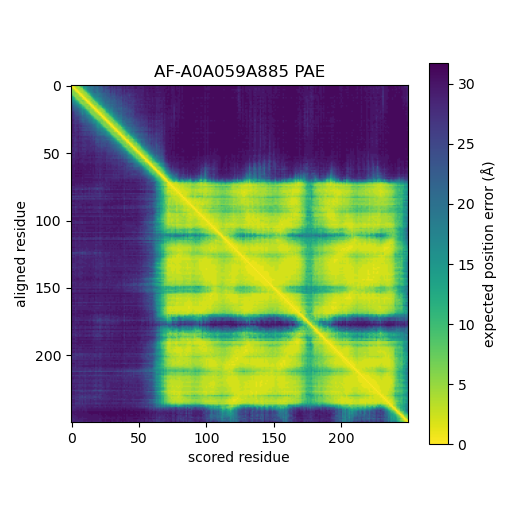ARG A 1 77 ? 1.638 5.480 -13.506 1.00 90.56 77 ARG A CA 1
ATOM 578 C C . ARG A 1 77 ? 2.379 4.461 -14.378 1.00 90.56 77 ARG A C 1
ATOM 580 O O . ARG A 1 77 ? 1.736 3.686 -15.075 1.00 90.56 77 ARG A O 1
ATOM 587 N N . CYS A 1 78 ? 3.712 4.420 -14.296 1.00 90.31 78 CYS A N 1
ATOM 588 C CA . CYS A 1 78 ? 4.539 3.512 -15.093 1.00 90.31 78 CYS A CA 1
ATOM 589 C C . CYS A 1 78 ? 4.353 2.039 -14.702 1.00 90.31 78 CYS A C 1
ATOM 591 O O . CYS A 1 78 ? 4.582 1.159 -15.527 1.00 90.31 78 CYS A O 1
ATOM 593 N N . TYR A 1 79 ? 3.946 1.772 -13.457 1.00 91.94 79 TYR A N 1
ATOM 594 C CA . TYR A 1 79 ? 3.832 0.416 -12.913 1.00 91.94 79 TYR A CA 1
ATOM 595 C C . TYR A 1 79 ? 2.398 -0.004 -12.608 1.00 91.94 79 TYR A C 1
ATOM 597 O O . TYR A 1 79 ? 2.193 -1.178 -12.329 1.00 91.94 79 TYR A O 1
ATOM 605 N N . ARG A 1 80 ? 1.418 0.910 -12.678 1.00 92.81 80 ARG A N 1
ATOM 606 C CA . ARG A 1 80 ? 0.014 0.660 -12.300 1.00 92.81 80 ARG A CA 1
ATOM 607 C C . ARG A 1 80 ? -0.584 -0.560 -13.002 1.00 92.81 80 ARG A C 1
ATOM 609 O O . ARG A 1 80 ? -1.238 -1.382 -12.374 1.00 92.81 80 ARG A O 1
ATOM 616 N N . GLN A 1 81 ? -0.368 -0.678 -14.309 1.00 92.56 81 GLN A N 1
ATOM 617 C CA . GLN A 1 81 ? -0.953 -1.751 -15.110 1.00 92.56 81 GLN A CA 1
ATOM 618 C C . GLN A 1 81 ? -0.200 -3.072 -14.919 1.00 92.56 81 GLN A C 1
ATOM 620 O O . GLN A 1 81 ? 1.028 -3.134 -15.023 1.00 92.56 81 GLN A O 1
ATOM 625 N N . ILE A 1 82 ? -0.953 -4.151 -14.715 1.00 91.75 82 ILE A N 1
ATOM 626 C CA . ILE A 1 82 ? -0.405 -5.502 -14.603 1.00 91.75 82 ILE A CA 1
ATOM 627 C C . ILE A 1 82 ? -0.085 -6.047 -16.002 1.00 91.75 82 ILE A C 1
ATOM 629 O O . ILE A 1 82 ? -0.909 -6.720 -16.611 1.00 91.75 82 ILE A O 1
ATOM 633 N N . LYS A 1 83 ? 1.109 -5.743 -16.520 1.00 89.44 83 LYS A N 1
ATOM 634 C CA . LYS A 1 83 ? 1.550 -6.193 -17.858 1.00 89.44 83 LYS A CA 1
ATOM 635 C C . LYS A 1 83 ? 2.427 -7.441 -17.818 1.00 89.44 83 LYS A C 1
ATOM 637 O O . LYS A 1 83 ? 2.355 -8.294 -18.691 1.00 89.44 83 LYS A O 1
ATOM 642 N N . ASN A 1 84 ? 3.262 -7.545 -16.790 1.00 88.38 84 ASN A N 1
ATOM 643 C CA . ASN A 1 84 ? 4.333 -8.531 -16.746 1.00 88.38 84 ASN A CA 1
ATOM 644 C C . ASN A 1 84 ? 3.910 -9.794 -15.989 1.00 88.38 84 ASN A C 1
ATOM 646 O O . ASN A 1 84 ? 2.999 -9.779 -15.150 1.00 88.38 84 ASN A O 1
ATOM 650 N N . LYS A 1 85 ? 4.637 -10.889 -16.226 1.00 92.25 85 LYS A N 1
ATOM 651 C CA . LYS A 1 85 ? 4.559 -12.094 -15.391 1.00 92.25 85 LYS A CA 1
ATOM 652 C C . LYS A 1 85 ? 4.959 -11.759 -13.940 1.00 92.25 85 LYS A C 1
ATOM 654 O O . LYS A 1 85 ? 5.769 -10.851 -13.725 1.00 92.25 85 LYS A O 1
ATOM 659 N N . PRO A 1 86 ? 4.368 -12.425 -12.933 1.00 92.69 86 PRO A N 1
ATOM 660 C CA . PRO A 1 86 ? 4.717 -12.183 -11.539 1.00 92.69 86 PRO A CA 1
ATOM 661 C C . PRO A 1 86 ? 6.190 -12.516 -11.312 1.00 92.69 86 PRO A C 1
ATOM 663 O O . PRO A 1 86 ? 6.661 -13.593 -11.659 1.00 92.69 86 PRO A O 1
ATOM 666 N N . TYR A 1 87 ? 6.914 -11.555 -10.746 1.00 91.94 87 TYR A N 1
ATOM 667 C CA . TYR A 1 87 ? 8.353 -11.654 -10.531 1.00 91.94 87 TYR A CA 1
ATOM 668 C C . TYR A 1 87 ? 8.670 -11.440 -9.047 1.00 91.94 87 TYR A C 1
ATOM 670 O O . TYR A 1 87 ? 8.720 -10.282 -8.623 1.00 91.94 87 TYR A O 1
ATOM 678 N N . PRO A 1 88 ? 8.778 -12.513 -8.243 1.00 93.56 88 PRO A N 1
ATOM 679 C CA . PRO A 1 88 ? 9.038 -12.416 -6.812 1.00 93.56 88 PRO A CA 1
ATOM 680 C C . PRO A 1 88 ? 10.529 -12.279 -6.485 1.00 93.56 88 PRO A C 1
ATOM 682 O O . PRO A 1 88 ? 11.395 -12.585 -7.303 1.00 93.56 88 PRO A O 1
ATOM 685 N N . LYS A 1 89 ? 10.838 -11.857 -5.253 1.00 92.25 89 LYS A N 1
ATOM 686 C CA . LYS A 1 89 ? 12.198 -11.960 -4.703 1.00 92.25 89 LYS A CA 1
ATOM 687 C C . LYS A 1 89 ? 12.561 -13.448 -4.600 1.00 92.25 89 LYS A C 1
ATOM 689 O O . LYS A 1 89 ? 11.877 -14.207 -3.926 1.00 92.25 89 LYS A O 1
ATOM 694 N N . SER A 1 90 ? 13.612 -13.865 -5.302 1.00 91.88 90 SER A N 1
ATOM 695 C CA . SER A 1 90 ? 14.088 -15.254 -5.355 1.00 91.88 90 SER A CA 1
ATOM 696 C C . SER A 1 90 ? 15.611 -15.293 -5.511 1.00 91.88 90 SER A C 1
ATOM 698 O O . SER A 1 90 ? 16.235 -14.248 -5.706 1.00 91.88 90 SER A O 1
ATOM 700 N N . ARG A 1 91 ? 16.222 -16.488 -5.491 1.00 92.12 91 ARG A N 1
ATOM 701 C CA . ARG A 1 91 ? 17.680 -16.683 -5.667 1.00 92.12 91 ARG A CA 1
ATOM 702 C C . ARG A 1 91 ? 18.252 -16.065 -6.953 1.00 92.12 91 ARG A C 1
ATOM 704 O O . ARG A 1 91 ? 19.423 -15.684 -6.989 1.00 92.12 91 ARG A O 1
ATOM 711 N N . TYR A 1 92 ? 17.419 -15.959 -7.988 1.00 90.31 92 TYR A N 1
ATOM 712 C CA . TYR A 1 92 ? 17.764 -15.381 -9.289 1.00 90.31 92 TYR A CA 1
ATOM 713 C C . TYR A 1 92 ? 17.597 -13.851 -9.309 1.00 90.31 92 TYR A C 1
ATOM 715 O O . TYR A 1 92 ? 18.195 -13.159 -10.127 1.00 90.31 92 TYR A O 1
ATOM 723 N N . CYS A 1 93 ? 16.797 -13.299 -8.392 1.00 88.44 93 CYS A N 1
ATOM 724 C CA . CYS A 1 93 ? 16.471 -11.875 -8.303 1.00 88.44 93 CYS A CA 1
ATOM 725 C C . CYS A 1 93 ? 17.245 -11.251 -7.146 1.00 88.44 93 CYS A C 1
ATOM 727 O O . CYS A 1 93 ? 16.694 -10.992 -6.075 1.00 88.44 93 CYS A O 1
ATOM 729 N N . ARG A 1 94 ? 18.544 -11.045 -7.353 1.00 89.75 94 ARG A N 1
ATOM 730 C CA . ARG A 1 94 ? 19.429 -10.476 -6.331 1.00 89.75 94 ARG A CA 1
ATOM 731 C C . ARG A 1 94 ? 19.326 -8.949 -6.298 1.00 89.75 94 ARG A C 1
ATOM 733 O O . ARG A 1 94 ? 18.917 -8.329 -7.278 1.00 89.75 94 ARG A O 1
ATOM 740 N N . GLY A 1 95 ? 19.682 -8.349 -5.161 1.00 88.81 95 GLY A N 1
ATOM 741 C CA . GLY A 1 95 ? 19.696 -6.889 -4.992 1.00 88.81 95 GLY A CA 1
ATOM 742 C C . GLY A 1 95 ? 18.311 -6.236 -4.932 1.00 88.81 95 GLY A C 1
ATOM 743 O O . GLY A 1 95 ? 18.174 -5.058 -5.244 1.00 88.81 95 GLY A O 1
ATOM 744 N N . VAL A 1 96 ? 17.267 -6.991 -4.577 1.00 91.31 96 VAL A N 1
ATOM 745 C CA . VAL A 1 96 ? 15.915 -6.443 -4.396 1.00 91.31 96 VAL A CA 1
ATOM 746 C C . VAL A 1 96 ? 15.877 -5.614 -3.110 1.00 91.31 96 VAL A C 1
ATOM 748 O O . VAL A 1 96 ? 16.155 -6.181 -2.050 1.00 91.31 96 VAL A O 1
ATOM 751 N N . PRO A 1 97 ? 15.507 -4.321 -3.179 1.00 90.88 97 PRO A N 1
ATOM 752 C CA . PRO A 1 97 ? 15.398 -3.485 -1.993 1.00 90.88 97 PRO A CA 1
ATOM 753 C C . PRO A 1 97 ? 14.216 -3.918 -1.130 1.00 90.88 97 PRO A C 1
ATOM 755 O O . PRO A 1 97 ? 13.213 -4.439 -1.633 1.00 90.88 97 PRO A O 1
ATOM 758 N N . ASP A 1 98 ? 14.325 -3.670 0.169 1.00 90.81 98 ASP A N 1
ATOM 759 C CA . ASP A 1 98 ? 13.270 -4.028 1.107 1.00 90.81 98 ASP A CA 1
ATOM 760 C C . ASP A 1 98 ? 12.016 -3.154 0.913 1.00 90.81 98 ASP A C 1
ATOM 762 O O . ASP A 1 98 ? 12.119 -1.963 0.588 1.00 90.81 98 ASP A O 1
ATOM 766 N N . PRO A 1 99 ? 10.810 -3.735 1.071 1.00 92.62 99 PRO A N 1
ATOM 767 C CA . PRO A 1 99 ? 9.559 -3.001 0.934 1.00 92.62 99 PRO A CA 1
ATOM 768 C C . PRO A 1 99 ? 9.453 -1.892 1.981 1.00 92.62 99 PRO A C 1
ATOM 770 O O . PRO A 1 99 ? 9.877 -2.052 3.127 1.00 92.62 99 PRO A O 1
ATOM 773 N N . LYS A 1 100 ? 8.819 -0.772 1.609 1.00 91.31 100 LYS A N 1
ATOM 774 C CA . LYS A 1 100 ? 8.638 0.344 2.547 1.00 91.31 100 LYS A CA 1
ATOM 775 C C . LYS A 1 100 ? 7.701 -0.019 3.704 1.00 91.31 100 LYS A C 1
ATOM 777 O O . LYS A 1 100 ? 7.949 0.389 4.835 1.00 91.31 100 LYS A O 1
ATOM 782 N N . ILE A 1 101 ? 6.661 -0.808 3.425 1.00 92.75 101 ILE A N 1
ATOM 783 C CA . ILE A 1 101 ? 5.784 -1.375 4.449 1.00 92.75 101 ILE A CA 1
ATOM 784 C C . ILE A 1 101 ? 6.506 -2.497 5.202 1.00 92.75 101 ILE A C 1
ATOM 786 O O . ILE A 1 101 ? 6.864 -3.528 4.632 1.00 92.75 101 ILE A O 1
ATOM 790 N N . ARG A 1 102 ? 6.713 -2.286 6.503 1.00 91.81 102 ARG A N 1
ATOM 791 C CA . ARG A 1 102 ? 7.311 -3.281 7.415 1.00 91.81 102 ARG A CA 1
ATOM 792 C C . ARG A 1 102 ? 6.308 -3.831 8.424 1.00 91.81 102 ARG A C 1
ATOM 794 O O . ARG A 1 102 ? 6.475 -4.942 8.912 1.00 91.81 102 ARG A O 1
ATOM 801 N N . ILE A 1 103 ? 5.274 -3.053 8.737 1.00 94.19 103 ILE A N 1
ATOM 802 C CA . ILE A 1 103 ? 4.277 -3.370 9.758 1.00 94.19 103 ILE A CA 1
ATOM 803 C C . ILE A 1 103 ? 2.927 -3.530 9.066 1.00 94.19 103 ILE A C 1
ATOM 805 O O . ILE A 1 103 ? 2.398 -2.569 8.513 1.00 94.19 103 ILE A O 1
ATOM 809 N N . TYR A 1 104 ? 2.367 -4.735 9.119 1.00 93.25 104 TYR A N 1
ATOM 810 C CA . TYR A 1 104 ? 1.062 -5.034 8.522 1.00 93.25 104 TYR A CA 1
ATOM 811 C C . TYR A 1 104 ? -0.081 -4.870 9.523 1.00 93.25 104 TYR A C 1
ATOM 813 O O . TYR A 1 104 ? -1.146 -4.389 9.147 1.00 93.25 104 TYR A O 1
ATOM 821 N N . ASP A 1 105 ? 0.171 -5.179 10.795 1.00 91.75 105 ASP A N 1
ATOM 822 C CA . ASP A 1 105 ? -0.815 -5.077 11.869 1.00 91.75 105 ASP A CA 1
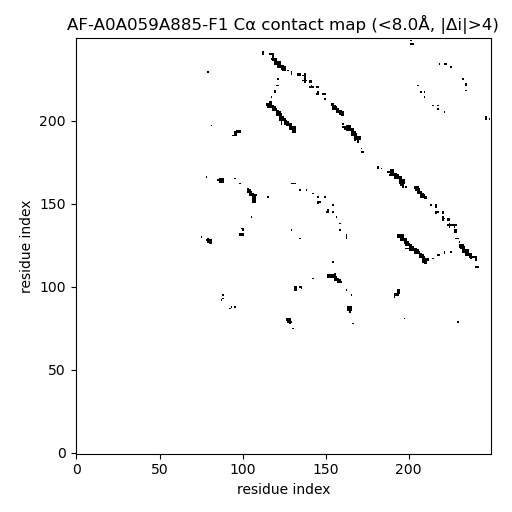ATOM 823 C C . ASP A 1 105 ? -0.473 -3.938 12.830 1.00 91.75 105 ASP A C 1
ATOM 825 O O . ASP A 1 105 ? 0.659 -3.823 13.320 1.00 91.75 105 ASP A O 1
ATOM 829 N N . VAL A 1 106 ? -1.468 -3.102 13.113 1.00 90.69 106 VAL A N 1
ATOM 830 C CA . VAL A 1 106 ? -1.378 -1.893 13.937 1.00 90.69 106 VAL A CA 1
ATOM 831 C C . VAL A 1 106 ? -2.545 -1.862 14.924 1.00 90.69 106 VAL A C 1
ATOM 833 O O . VAL A 1 106 ? -3.629 -2.364 14.630 1.00 90.69 106 VAL A O 1
ATOM 836 N N . GLY A 1 107 ? -2.330 -1.246 16.085 1.00 88.69 107 GLY A N 1
ATOM 837 C CA . GLY A 1 107 ? -3.290 -1.248 17.186 1.00 88.69 107 GLY A CA 1
ATOM 838 C C . GLY A 1 107 ? -3.161 -2.515 18.027 1.00 88.69 107 GLY A C 1
ATOM 839 O O . GLY A 1 107 ? -2.070 -3.087 18.148 1.00 88.69 107 GLY A O 1
ATOM 840 N N . MET A 1 108 ? -4.268 -2.969 18.608 1.00 88.38 108 MET A N 1
ATOM 841 C CA . MET A 1 108 ? -4.251 -4.091 19.547 1.00 88.38 108 MET A CA 1
ATOM 842 C C . MET A 1 108 ? -4.264 -5.441 18.828 1.00 88.38 108 MET A C 1
ATOM 844 O O . MET A 1 108 ? -5.305 -6.025 18.537 1.00 88.38 108 MET A O 1
ATOM 848 N N . LYS A 1 109 ? -3.061 -5.958 18.566 1.00 85.69 109 LYS A N 1
ATOM 849 C CA . LYS A 1 109 ? -2.844 -7.233 17.859 1.00 85.69 109 LYS A CA 1
ATOM 850 C C . LYS A 1 109 ? -3.236 -8.454 18.688 1.00 85.69 109 LYS A C 1
ATOM 852 O O . LYS A 1 109 ? -3.676 -9.448 18.128 1.00 85.69 109 LYS A O 1
ATOM 857 N N . LYS A 1 110 ? -3.044 -8.362 20.010 1.00 84.12 110 LYS A N 1
ATOM 858 C CA . LYS A 1 110 ? -3.271 -9.454 20.970 1.00 84.12 110 LYS A CA 1
ATOM 859 C C . LYS A 1 110 ? -4.752 -9.695 21.267 1.00 84.12 110 LYS A C 1
ATOM 861 O O . LYS A 1 110 ? -5.096 -10.764 21.748 1.00 84.12 110 LYS A O 1
ATOM 866 N N . LYS A 1 111 ? -5.612 -8.707 21.008 1.00 80.25 111 LYS A N 1
ATOM 867 C CA . LYS A 1 111 ? -7.042 -8.810 21.292 1.00 80.25 111 LYS A CA 1
ATOM 868 C C . LYS A 1 111 ? -7.746 -9.644 20.229 1.00 80.25 111 LYS A C 1
ATOM 870 O O . LYS A 1 111 ? -7.492 -9.494 19.028 1.00 80.25 111 LYS A O 1
ATOM 875 N N . GLY A 1 112 ? -8.589 -10.544 20.725 1.00 71.44 112 GLY A N 1
ATOM 876 C CA . GLY A 1 112 ? -9.357 -11.497 19.941 1.00 71.44 112 GLY A CA 1
ATOM 877 C C . GLY A 1 112 ? -10.483 -10.846 19.144 1.00 71.44 112 GLY A C 1
ATOM 878 O O . GLY A 1 112 ? -10.580 -9.625 19.018 1.00 71.44 112 GLY A O 1
ATOM 879 N N . VAL A 1 113 ? -11.315 -11.695 18.555 1.00 69.56 113 VAL A N 1
ATOM 880 C CA . VAL A 1 113 ? -12.475 -11.272 17.761 1.00 69.56 113 VAL A CA 1
ATOM 881 C C . VAL A 1 113 ? -13.580 -10.710 18.662 1.00 69.56 113 VAL A C 1
ATOM 883 O O . VAL A 1 113 ? -14.241 -9.758 18.266 1.00 69.56 113 VAL A O 1
ATOM 886 N N . ASP A 1 114 ? -13.704 -11.212 19.891 1.00 79.31 114 ASP A N 1
ATOM 887 C CA . ASP A 1 114 ? -14.821 -10.895 20.794 1.00 79.31 114 ASP A CA 1
ATOM 888 C C . ASP A 1 114 ? -14.840 -9.433 21.255 1.00 79.31 114 ASP A C 1
ATOM 890 O O . ASP A 1 114 ? -15.897 -8.856 21.488 1.00 79.31 114 ASP A O 1
ATOM 894 N N . GLU A 1 115 ? -13.673 -8.791 21.340 1.00 84.12 115 GLU A N 1
ATOM 895 C CA . GLU A 1 115 ? -13.589 -7.393 21.771 1.00 84.12 115 GLU A CA 1
ATOM 896 C C . GLU A 1 115 ? -13.844 -6.386 20.636 1.00 84.12 115 GLU A C 1
ATOM 898 O O . GLU A 1 115 ? -14.158 -5.218 20.885 1.00 84.12 115 GLU A O 1
ATOM 903 N N . PHE A 1 116 ? -13.715 -6.826 19.382 1.00 84.25 116 PHE A N 1
ATOM 904 C CA . PHE A 1 116 ? -13.888 -5.987 18.197 1.00 84.25 116 PHE A CA 1
ATOM 905 C C . PHE A 1 116 ? -14.872 -6.635 17.216 1.00 84.25 116 PHE A C 1
ATOM 907 O O . PHE A 1 116 ? -14.441 -7.180 16.193 1.00 84.25 116 PHE A O 1
ATOM 914 N N . PRO A 1 117 ? -16.184 -6.546 17.504 1.00 84.94 117 PRO A N 1
ATOM 915 C CA . PRO A 1 117 ? -17.223 -7.165 16.684 1.00 84.94 117 PRO A CA 1
ATOM 916 C C . PRO A 1 117 ? -17.375 -6.499 15.310 1.00 84.94 117 PRO A C 1
ATOM 918 O O . PRO A 1 117 ? -17.702 -7.155 14.320 1.00 84.94 117 PRO A O 1
ATOM 921 N N . PHE A 1 118 ? -17.084 -5.198 15.210 1.00 86.94 118 PHE A N 1
ATOM 922 C CA . PHE A 1 118 ? -17.282 -4.435 13.985 1.00 86.94 118 PHE A CA 1
ATOM 923 C C . PHE A 1 118 ? -16.068 -4.514 13.063 1.00 86.94 118 PHE A C 1
ATOM 925 O O . PHE A 1 118 ? -14.942 -4.198 13.454 1.00 86.94 118 PHE A O 1
ATOM 932 N N . CYS A 1 119 ? -16.299 -4.870 11.798 1.00 88.56 119 CYS A N 1
ATOM 933 C CA . CYS A 1 119 ? -15.257 -4.997 10.783 1.00 88.56 119 CYS A CA 1
ATOM 934 C C . CYS A 1 119 ? -15.577 -4.165 9.537 1.00 88.56 119 CYS A C 1
ATOM 936 O O . CYS A 1 119 ? -16.603 -4.361 8.886 1.00 88.56 119 CYS A O 1
ATOM 938 N N . VAL A 1 120 ? -14.643 -3.306 9.125 1.00 91.50 120 VAL A N 1
ATOM 939 C CA . VAL A 1 120 ? -14.724 -2.564 7.857 1.00 91.50 120 VAL A CA 1
ATOM 940 C C . VAL A 1 120 ? -13.551 -2.928 6.963 1.00 91.50 120 VAL A C 1
ATOM 942 O O . VAL A 1 120 ? -12.412 -3.102 7.414 1.00 91.50 120 VAL A O 1
ATOM 945 N N . HIS A 1 121 ? -13.825 -3.084 5.676 1.00 92.81 121 HIS A N 1
ATOM 946 C CA . HIS A 1 121 ? -12.858 -3.497 4.672 1.00 92.81 121 HIS A CA 1
ATOM 947 C C . HIS A 1 121 ? -12.775 -2.469 3.549 1.00 92.81 121 HIS A C 1
ATOM 949 O O . HIS A 1 121 ? -13.787 -1.955 3.074 1.00 92.81 121 HIS A O 1
ATOM 955 N N . LEU A 1 122 ? -11.551 -2.191 3.105 1.00 93.75 122 LEU A N 1
ATOM 956 C CA . LEU A 1 122 ? -11.301 -1.461 1.869 1.00 93.75 122 LEU A CA 1
ATOM 957 C C . LEU A 1 122 ? -11.013 -2.472 0.767 1.00 93.75 122 LEU A C 1
ATOM 959 O O . LEU A 1 122 ? -10.040 -3.221 0.860 1.00 93.75 122 LEU A O 1
ATOM 963 N N . VAL A 1 123 ? -11.851 -2.488 -0.261 1.00 93.25 123 VAL A N 1
ATOM 964 C CA . VAL A 1 123 ? -11.797 -3.453 -1.360 1.00 93.25 123 VAL A CA 1
ATOM 965 C C . VAL A 1 123 ? -11.396 -2.749 -2.648 1.00 93.25 123 VAL A C 1
ATOM 967 O O . VAL A 1 123 ? -11.892 -1.657 -2.940 1.00 93.25 123 VAL A O 1
ATOM 970 N N . SER A 1 124 ? -10.499 -3.366 -3.416 1.00 93.06 124 SER A N 1
ATOM 971 C CA . SER A 1 124 ? -10.151 -2.876 -4.750 1.00 93.06 124 SER A CA 1
ATOM 972 C C . SER A 1 124 ? -11.238 -3.235 -5.757 1.00 93.06 124 SER A C 1
ATOM 974 O O . SER A 1 124 ? -11.668 -4.386 -5.822 1.00 93.06 124 SER A O 1
ATOM 976 N N . TRP A 1 125 ? -11.662 -2.263 -6.561 1.00 90.88 125 TRP A N 1
ATOM 977 C CA . TRP A 1 125 ? -12.574 -2.477 -7.690 1.00 90.88 125 TRP A CA 1
ATOM 978 C C . TRP A 1 125 ? -11.848 -2.485 -9.039 1.00 90.88 125 TRP A C 1
ATOM 980 O O . TRP A 1 125 ? -12.471 -2.562 -10.092 1.00 90.88 125 TRP A O 1
ATOM 990 N N . GLU A 1 126 ? -10.519 -2.409 -9.006 1.00 91.81 126 GLU A N 1
ATOM 991 C CA . GLU A 1 126 ? -9.659 -2.424 -10.180 1.00 91.81 126 GLU A CA 1
ATOM 992 C C . GLU A 1 126 ? -8.539 -3.453 -10.016 1.00 91.81 126 GLU A C 1
ATOM 994 O O . GLU A 1 126 ? -8.118 -3.796 -8.904 1.00 91.81 126 GLU A O 1
ATOM 999 N N . LYS A 1 127 ? -8.055 -3.952 -11.156 1.00 91.25 127 LYS A N 1
ATOM 1000 C CA . LYS A 1 127 ? -6.908 -4.855 -11.235 1.00 91.25 127 LYS A CA 1
ATOM 1001 C C . LYS A 1 127 ? -5.650 -4.047 -11.524 1.00 91.25 127 LYS A C 1
ATOM 1003 O O . LYS A 1 127 ? -5.409 -3.639 -12.660 1.00 91.25 127 LYS A O 1
ATOM 1008 N N . GLU A 1 128 ? -4.832 -3.842 -10.504 1.00 93.81 128 GLU A N 1
ATOM 1009 C CA . GLU A 1 128 ? -3.657 -2.977 -10.592 1.00 93.81 128 GLU A CA 1
ATOM 1010 C C . GLU A 1 128 ? -2.504 -3.444 -9.699 1.00 93.81 128 GLU A C 1
ATOM 1012 O O . GLU A 1 128 ? -2.651 -4.292 -8.814 1.00 93.81 128 GLU A O 1
ATOM 1017 N N . ASN A 1 129 ? -1.326 -2.882 -9.954 1.00 94.19 129 ASN A N 1
ATOM 1018 C CA . ASN A 1 129 ? -0.182 -3.000 -9.067 1.00 94.19 129 ASN A CA 1
ATOM 1019 C C . ASN A 1 129 ? -0.165 -1.817 -8.101 1.00 94.19 129 ASN A C 1
ATOM 1021 O O . ASN A 1 129 ? -0.021 -0.661 -8.508 1.00 94.19 129 ASN A O 1
ATOM 1025 N N . VAL A 1 130 ? -0.217 -2.123 -6.813 1.00 94.19 130 VAL A N 1
ATOM 1026 C CA . VAL A 1 130 ? -0.115 -1.144 -5.736 1.00 94.19 130 VAL A CA 1
ATOM 1027 C C . VAL A 1 130 ? 1.318 -1.127 -5.217 1.00 94.19 130 VAL A C 1
ATOM 1029 O O . VAL A 1 130 ? 1.885 -2.169 -4.897 1.00 94.19 130 VAL A O 1
ATOM 1032 N N . SER A 1 131 ? 1.945 0.044 -5.136 1.00 93.69 131 SER A N 1
ATOM 1033 C CA . SER A 1 131 ? 3.329 0.146 -4.669 1.00 93.69 131 SER A CA 1
ATOM 1034 C C . SER A 1 131 ? 3.451 -0.058 -3.152 1.00 93.69 131 SER A C 1
ATOM 1036 O O . SER A 1 131 ? 2.516 0.212 -2.393 1.00 93.69 131 SER A O 1
ATOM 1038 N N . SER A 1 132 ? 4.622 -0.512 -2.689 1.00 93.69 132 SER A N 1
ATOM 1039 C CA . SER A 1 132 ? 4.878 -0.672 -1.247 1.00 93.69 132 SER A CA 1
ATOM 1040 C C . SER A 1 132 ? 4.780 0.653 -0.476 1.00 93.69 132 SER A C 1
ATOM 1042 O O . SER A 1 132 ? 4.406 0.676 0.695 1.00 93.69 132 SER A O 1
ATOM 1044 N N . GLU A 1 133 ? 5.059 1.769 -1.149 1.00 92.19 133 GLU A N 1
ATOM 1045 C CA . GLU A 1 133 ? 4.978 3.117 -0.591 1.00 92.19 133 GLU A CA 1
ATOM 1046 C C . GLU A 1 133 ? 3.528 3.575 -0.431 1.00 92.19 133 GLU A C 1
ATOM 1048 O O . GLU A 1 133 ? 3.195 4.185 0.582 1.00 92.19 133 GLU A O 1
ATOM 1053 N N . ALA A 1 134 ? 2.656 3.247 -1.392 1.00 93.81 134 ALA A N 1
ATOM 1054 C CA . ALA A 1 134 ? 1.230 3.545 -1.294 1.00 93.81 134 ALA A CA 1
ATOM 1055 C C . ALA A 1 134 ? 0.584 2.768 -0.138 1.00 93.81 134 ALA A C 1
ATOM 1057 O O . ALA A 1 134 ? -0.201 3.340 0.617 1.00 93.81 134 ALA A O 1
ATOM 1058 N N . LEU A 1 135 ? 0.968 1.499 0.054 1.00 94.81 135 LEU A N 1
ATOM 1059 C CA . LEU A 1 135 ? 0.507 0.688 1.188 1.00 94.81 135 LEU A CA 1
ATOM 1060 C C . LEU A 1 135 ? 0.918 1.301 2.532 1.00 94.81 135 LEU A C 1
ATOM 1062 O O . LEU A 1 135 ? 0.088 1.404 3.436 1.00 94.81 135 LEU A O 1
ATOM 1066 N N . GLU A 1 136 ? 2.164 1.758 2.656 1.00 94.75 136 GLU A N 1
ATOM 1067 C CA . GLU A 1 136 ? 2.637 2.395 3.888 1.00 94.75 136 GLU A CA 1
ATOM 1068 C C . GLU A 1 136 ? 1.963 3.756 4.125 1.00 94.75 136 GLU A C 1
ATOM 1070 O O . GLU A 1 136 ? 1.512 4.042 5.236 1.00 94.75 136 GLU A O 1
ATOM 1075 N N . ALA A 1 137 ? 1.802 4.574 3.081 1.00 94.56 137 ALA A N 1
ATOM 1076 C CA . ALA A 1 137 ? 1.101 5.854 3.176 1.00 94.56 137 ALA A CA 1
ATOM 1077 C C . ALA A 1 137 ? -0.373 5.676 3.583 1.00 94.56 137 ALA A C 1
ATOM 1079 O O . ALA A 1 137 ? -0.877 6.418 4.431 1.00 94.56 137 ALA A O 1
ATOM 1080 N N . ALA A 1 138 ? -1.056 4.680 3.015 1.00 95.62 138 ALA A N 1
ATOM 1081 C CA . ALA A 1 138 ? -2.431 4.341 3.364 1.00 95.62 138 ALA A CA 1
ATOM 1082 C C . ALA A 1 138 ? -2.542 3.872 4.823 1.00 95.62 138 ALA A C 1
ATOM 1084 O O . ALA A 1 138 ? -3.407 4.347 5.564 1.00 95.62 138 ALA A O 1
ATOM 1085 N N . ARG A 1 139 ? -1.621 3.007 5.267 1.00 95.56 139 ARG A N 1
ATOM 1086 C CA . ARG A 1 139 ? -1.547 2.531 6.656 1.00 95.56 139 ARG A CA 1
ATOM 1087 C C . ARG A 1 139 ? -1.360 3.688 7.638 1.00 95.56 139 ARG A C 1
ATOM 1089 O O . ARG A 1 139 ? -2.093 3.772 8.624 1.00 95.56 139 ARG A O 1
ATOM 1096 N N . ILE A 1 140 ? -0.411 4.589 7.373 1.00 95.44 140 ILE A N 1
ATOM 1097 C CA . ILE A 1 140 ? -0.142 5.759 8.225 1.00 95.44 140 ILE A CA 1
ATOM 1098 C C . ILE A 1 140 ? -1.366 6.680 8.279 1.00 95.44 140 ILE A C 1
ATOM 1100 O O . ILE A 1 140 ? -1.742 7.120 9.366 1.00 95.44 140 ILE A O 1
ATOM 1104 N N . ALA A 1 141 ? -2.015 6.942 7.141 1.00 95.50 141 ALA A N 1
ATOM 1105 C CA . ALA A 1 141 ? -3.200 7.796 7.079 1.00 95.50 141 ALA A CA 1
ATOM 1106 C C . ALA A 1 141 ? -4.372 7.231 7.903 1.00 95.50 141 ALA A C 1
ATOM 1108 O O . ALA A 1 141 ? -4.962 7.969 8.697 1.00 95.50 141 ALA A O 1
ATOM 1109 N N . CYS A 1 142 ? -4.665 5.930 7.773 1.00 94.75 142 CYS A N 1
ATOM 1110 C CA . CYS A 1 142 ? -5.668 5.260 8.607 1.00 94.75 142 CYS A CA 1
ATOM 1111 C C . CYS A 1 142 ? -5.303 5.328 10.089 1.00 94.75 142 CYS A C 1
ATOM 1113 O O . CYS A 1 142 ? -6.127 5.724 10.911 1.00 94.75 142 CYS A O 1
ATOM 1115 N N . ASN A 1 143 ? -4.067 4.958 10.431 1.00 94.81 143 ASN A N 1
ATOM 1116 C CA . ASN A 1 143 ? -3.631 4.873 11.819 1.00 94.81 143 ASN A CA 1
ATOM 1117 C C . ASN A 1 143 ? -3.648 6.241 12.511 1.00 94.81 143 ASN A C 1
ATOM 1119 O O . ASN A 1 143 ? -4.102 6.346 13.645 1.00 94.81 143 ASN A O 1
ATOM 1123 N N . LYS A 1 144 ? -3.200 7.301 11.827 1.00 94.81 144 LYS A N 1
ATOM 1124 C CA . LYS A 1 144 ? -3.194 8.663 12.378 1.00 94.81 144 LYS A CA 1
ATOM 1125 C C . LYS A 1 144 ? -4.609 9.153 12.689 1.00 94.81 144 LYS A C 1
ATOM 1127 O O . LYS A 1 144 ? -4.805 9.814 13.703 1.00 94.81 144 LYS A O 1
ATOM 1132 N N . TYR A 1 145 ? -5.586 8.830 11.840 1.00 95.25 145 TYR A N 1
ATOM 1133 C CA . TYR A 1 145 ? -6.980 9.188 12.093 1.00 95.25 145 TYR A CA 1
ATOM 1134 C C . TYR A 1 145 ? -7.557 8.378 13.259 1.00 95.25 145 TYR A C 1
ATOM 1136 O O . TYR A 1 145 ? -8.039 8.955 14.228 1.00 95.25 145 TYR A O 1
ATOM 1144 N N . MET A 1 146 ? -7.430 7.052 13.217 1.00 92.88 146 MET A N 1
ATOM 1145 C CA . MET A 1 146 ? -7.975 6.182 14.261 1.00 92.88 146 MET A CA 1
ATOM 1146 C C . MET A 1 146 ? -7.365 6.459 15.639 1.00 92.88 146 MET A C 1
ATOM 1148 O O . MET A 1 146 ? -8.097 6.569 16.616 1.00 92.88 146 MET A O 1
ATOM 1152 N N . ALA A 1 147 ? -6.049 6.667 15.721 1.00 92.75 147 ALA A N 1
ATOM 1153 C CA . ALA A 1 147 ? -5.384 6.989 16.981 1.00 92.75 147 ALA A CA 1
ATOM 1154 C C . ALA A 1 147 ? -5.831 8.336 17.571 1.00 92.75 147 ALA A C 1
ATOM 1156 O O . ALA A 1 147 ? -5.806 8.484 18.788 1.00 92.75 147 ALA A O 1
ATOM 1157 N N . LYS A 1 148 ? -6.242 9.301 16.733 1.00 93.56 148 LYS A N 1
ATOM 1158 C CA . LYS A 1 148 ? -6.721 10.614 17.186 1.00 93.56 148 LYS A CA 1
ATOM 1159 C C . LYS A 1 148 ? -8.152 10.563 17.727 1.00 93.56 148 LYS A C 1
ATOM 1161 O O . LYS A 1 148 ? -8.429 11.236 18.708 1.00 93.56 148 LYS A O 1
ATOM 1166 N N . PHE A 1 149 ? -9.048 9.824 17.071 1.00 91.88 149 PHE A N 1
ATOM 1167 C CA . PHE A 1 149 ? -10.482 9.857 17.394 1.00 91.88 149 PHE A CA 1
ATOM 1168 C C . PHE A 1 149 ? -10.945 8.688 18.268 1.00 91.88 149 PHE A C 1
ATOM 1170 O O . PHE A 1 149 ? -11.739 8.895 19.172 1.00 91.88 149 PHE A O 1
ATOM 1177 N N . ALA A 1 150 ? -10.442 7.475 18.029 1.00 88.75 150 ALA A N 1
ATOM 1178 C CA . ALA A 1 150 ? -10.842 6.281 18.776 1.00 88.75 150 ALA A CA 1
ATOM 1179 C C . ALA A 1 150 ? -9.863 5.923 19.911 1.00 88.75 150 ALA A C 1
ATOM 1181 O O . ALA A 1 150 ? -10.214 5.171 20.814 1.00 88.75 150 ALA A O 1
ATOM 1182 N N . GLY A 1 151 ? -8.628 6.435 19.860 1.00 89.06 151 GLY A N 1
ATOM 1183 C CA . GLY A 1 151 ? -7.538 6.033 20.751 1.00 89.06 151 GLY A CA 1
ATOM 1184 C C . GLY A 1 151 ? -6.797 4.787 20.251 1.00 89.06 151 GLY A C 1
ATOM 1185 O O . GLY A 1 151 ? -7.317 4.000 19.461 1.00 89.06 151 GLY A O 1
ATOM 1186 N N . LYS A 1 152 ? -5.541 4.613 20.682 1.00 85.81 152 LYS A N 1
ATOM 1187 C CA . LYS A 1 152 ? -4.636 3.551 20.186 1.00 85.81 152 LYS A CA 1
ATOM 1188 C C . LYS A 1 152 ? -5.125 2.129 20.506 1.00 85.81 152 LYS A C 1
ATOM 1190 O O . LYS A 1 152 ? -4.780 1.196 19.783 1.00 85.81 152 LYS A O 1
ATOM 1195 N N . ASP A 1 153 ? -5.952 1.998 21.540 1.00 88.19 153 ASP A N 1
ATOM 1196 C CA . ASP A 1 153 ? -6.376 0.717 22.110 1.00 88.19 153 ASP A CA 1
ATOM 1197 C C . ASP A 1 153 ? -7.762 0.253 21.632 1.00 88.19 153 ASP A C 1
ATOM 1199 O O . ASP A 1 153 ? -8.213 -0.849 21.938 1.00 88.19 153 ASP A O 1
ATOM 1203 N N . ALA A 1 154 ? -8.461 1.074 20.850 1.00 89.19 154 ALA A N 1
ATOM 1204 C CA . ALA A 1 154 ? -9.843 0.803 20.461 1.00 89.19 154 ALA A CA 1
ATOM 1205 C C . ALA A 1 154 ? -9.994 0.128 19.088 1.00 89.19 154 ALA A C 1
ATOM 1207 O O . ALA A 1 154 ? -11.121 -0.084 18.628 1.00 89.19 154 ALA A O 1
ATOM 1208 N N . PHE A 1 155 ? -8.886 -0.174 18.404 1.00 90.88 155 PHE A N 1
ATOM 1209 C CA . PHE A 1 155 ? -8.925 -0.752 17.065 1.00 90.88 155 PHE A CA 1
ATOM 1210 C C . PHE A 1 1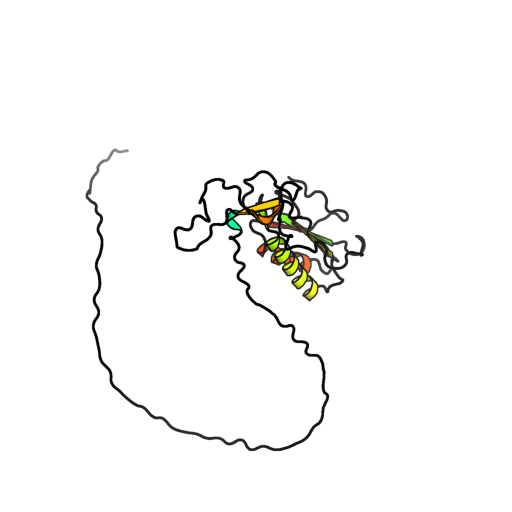55 ? -7.761 -1.698 16.769 1.00 90.88 155 PHE A C 1
ATOM 1212 O O . PHE A 1 155 ? -6.688 -1.648 17.375 1.00 90.88 155 PHE A O 1
ATOM 1219 N N . HIS A 1 156 ? -7.979 -2.526 15.752 1.00 91.25 156 HIS A N 1
ATOM 1220 C CA . HIS A 1 156 ? -6.965 -3.345 15.108 1.00 91.25 156 HIS A CA 1
ATOM 1221 C C . HIS A 1 156 ? -7.045 -3.121 13.595 1.00 91.25 156 HIS A C 1
ATOM 1223 O O . HIS A 1 156 ? -8.001 -3.531 12.936 1.00 91.25 156 HIS A O 1
ATOM 1229 N N . LEU A 1 157 ? -6.020 -2.482 13.035 1.00 92.25 157 LEU A N 1
ATOM 1230 C CA . LEU A 1 157 ? -5.845 -2.305 11.595 1.00 92.25 157 LEU A CA 1
ATOM 1231 C C . LEU A 1 157 ? -4.892 -3.375 11.056 1.00 92.25 157 LEU A C 1
ATOM 1233 O O . LEU A 1 157 ? -3.772 -3.493 11.541 1.00 92.25 157 LEU A O 1
ATOM 1237 N N . ARG A 1 158 ? -5.316 -4.089 10.014 1.00 92.31 158 ARG A N 1
ATOM 1238 C CA . ARG A 1 158 ? -4.522 -5.081 9.287 1.00 92.31 158 ARG A CA 1
ATOM 1239 C C . ARG A 1 158 ? -4.460 -4.743 7.805 1.00 92.31 158 ARG A C 1
ATOM 1241 O O . ARG A 1 158 ? -5.490 -4.635 7.133 1.00 92.31 158 ARG A O 1
ATOM 1248 N N . VAL A 1 159 ? -3.248 -4.625 7.278 1.00 94.56 159 VAL A N 1
ATOM 1249 C CA . VAL A 1 159 ? -2.980 -4.602 5.839 1.00 94.56 159 VAL A CA 1
ATOM 1250 C C . VAL A 1 159 ? -2.895 -6.046 5.359 1.00 94.56 159 VAL A C 1
ATOM 1252 O O . VAL A 1 159 ? -2.040 -6.800 5.816 1.00 94.56 159 VAL A O 1
ATOM 1255 N N . ARG A 1 160 ? -3.789 -6.458 4.456 1.00 92.38 160 ARG A N 1
ATOM 1256 C CA . ARG A 1 160 ? -3.833 -7.854 3.977 1.00 92.38 160 ARG A CA 1
ATOM 1257 C C . ARG A 1 160 ? -2.919 -8.116 2.789 1.00 92.38 160 ARG A C 1
ATOM 1259 O O . ARG A 1 160 ? -2.584 -9.257 2.494 1.00 92.38 160 ARG A O 1
ATOM 1266 N N . VAL A 1 161 ? -2.575 -7.058 2.070 1.00 93.75 161 VAL A N 1
ATOM 1267 C CA . VAL A 1 161 ? -1.848 -7.145 0.813 1.00 93.75 161 VAL A CA 1
ATOM 1268 C C . VAL A 1 161 ? -0.351 -7.001 1.063 1.00 93.75 161 VAL A C 1
ATOM 1270 O O . VAL A 1 161 ? 0.097 -6.047 1.698 1.00 93.75 161 VAL A O 1
ATOM 1273 N N . HIS A 1 162 ? 0.421 -7.939 0.516 1.00 92.94 162 HIS A N 1
ATOM 1274 C CA . HIS A 1 162 ? 1.873 -7.987 0.644 1.00 92.94 162 HIS A CA 1
ATOM 1275 C C . HIS A 1 162 ? 2.559 -7.703 -0.705 1.00 92.94 162 HIS A C 1
ATOM 1277 O O . HIS A 1 162 ? 2.151 -8.246 -1.739 1.00 92.94 162 HIS A O 1
ATOM 1283 N N . PRO A 1 163 ? 3.608 -6.861 -0.736 1.00 94.62 163 PRO A N 1
ATOM 1284 C CA . PRO A 1 163 ? 4.307 -6.508 -1.963 1.00 94.62 163 PRO A CA 1
ATOM 1285 C C . PRO A 1 163 ? 5.338 -7.575 -2.350 1.00 94.62 163 PRO A C 1
ATOM 1287 O O . PRO A 1 163 ? 6.524 -7.457 -2.049 1.00 94.62 163 PRO A O 1
ATOM 1290 N N . PHE A 1 164 ? 4.888 -8.621 -3.043 1.00 93.00 164 PHE A N 1
ATOM 1291 C CA . PHE A 1 164 ? 5.774 -9.688 -3.520 1.00 93.00 164 PHE A CA 1
ATOM 1292 C C . PHE A 1 164 ? 6.410 -9.401 -4.879 1.00 93.00 164 PHE A C 1
ATOM 1294 O O . PHE A 1 164 ? 7.474 -9.935 -5.179 1.00 93.00 164 PHE A O 1
ATOM 1301 N N . HIS A 1 165 ? 5.784 -8.575 -5.718 1.00 94.38 165 HIS A N 1
ATOM 1302 C CA . HIS A 1 165 ? 6.239 -8.363 -7.084 1.00 94.38 165 HIS A CA 1
ATOM 1303 C C . HIS A 1 165 ? 7.333 -7.294 -7.152 1.00 94.38 165 HIS A C 1
ATOM 1305 O O . HIS A 1 165 ? 7.137 -6.153 -6.744 1.00 94.38 165 HIS A O 1
ATOM 1311 N N . VAL A 1 166 ? 8.484 -7.646 -7.713 1.00 93.94 166 VAL A N 1
ATOM 1312 C CA . VAL A 1 166 ? 9.618 -6.744 -7.900 1.00 93.94 166 VAL A CA 1
ATOM 1313 C C . VAL A 1 166 ? 9.471 -5.962 -9.202 1.00 93.94 166 VAL A C 1
ATOM 1315 O O . VAL A 1 166 ? 9.340 -6.531 -10.287 1.00 93.94 166 VAL A O 1
ATOM 1318 N N . LEU A 1 167 ? 9.567 -4.642 -9.084 1.00 92.25 167 LEU A N 1
ATOM 1319 C CA . LEU A 1 167 ? 9.619 -3.696 -10.186 1.00 92.25 167 LEU A CA 1
ATOM 1320 C C . LEU A 1 167 ? 11.060 -3.502 -10.648 1.00 92.25 167 LEU A C 1
ATOM 1322 O O . LEU A 1 167 ? 11.970 -3.289 -9.839 1.00 92.25 167 LEU A O 1
ATOM 1326 N N . ARG A 1 168 ? 11.250 -3.521 -11.966 1.00 91.12 168 ARG A N 1
ATOM 1327 C CA . ARG A 1 168 ? 12.544 -3.309 -12.613 1.00 91.12 168 ARG A CA 1
ATOM 1328 C C . ARG A 1 168 ? 12.554 -2.038 -13.433 1.00 91.12 168 ARG A C 1
ATOM 1330 O O . ARG A 1 168 ? 11.564 -1.685 -14.069 1.00 91.12 168 ARG A O 1
ATOM 1337 N N . ILE A 1 169 ? 13.701 -1.374 -13.426 1.00 89.94 169 ILE A N 1
ATOM 1338 C CA . ILE A 1 169 ? 13.937 -0.129 -14.145 1.00 89.94 169 ILE A CA 1
ATOM 1339 C C . ILE A 1 169 ? 15.197 -0.276 -14.980 1.00 89.94 169 ILE A C 1
ATOM 1341 O O . ILE A 1 169 ? 16.265 -0.565 -14.442 1.00 89.94 169 ILE A O 1
ATOM 1345 N N . ASN A 1 170 ? 15.087 -0.012 -16.284 1.00 88.06 170 ASN A N 1
ATOM 1346 C CA . ASN A 1 170 ? 16.263 0.346 -17.066 1.00 88.06 170 ASN A CA 1
ATOM 1347 C C . ASN A 1 170 ? 16.644 1.785 -16.686 1.00 88.06 170 ASN A C 1
ATOM 1349 O O . ASN A 1 170 ? 15.926 2.732 -17.033 1.00 88.06 170 ASN A O 1
ATOM 1353 N N . LYS A 1 171 ? 17.666 1.924 -15.836 1.00 78.25 171 LYS A N 1
ATOM 1354 C CA . LYS A 1 171 ? 18.153 3.223 -15.364 1.00 78.25 171 LYS A CA 1
ATOM 1355 C C . LYS A 1 171 ? 19.110 3.753 -16.417 1.00 78.25 171 LYS A C 1
ATOM 1357 O O . LYS A 1 171 ? 20.146 3.136 -16.634 1.00 78.25 171 LYS A O 1
ATOM 1362 N N . MET A 1 172 ? 18.743 4.870 -17.038 1.00 72.19 172 MET A N 1
ATOM 1363 C CA . MET A 1 172 ? 19.677 5.627 -17.857 1.00 72.19 172 MET A CA 1
ATOM 1364 C C . MET A 1 172 ? 20.446 6.599 -16.972 1.00 72.19 172 MET A C 1
ATOM 1366 O O . MET A 1 172 ? 19.847 7.211 -16.085 1.00 72.19 172 MET A O 1
ATOM 1370 N N . LEU A 1 173 ? 21.756 6.694 -17.181 1.00 67.62 173 LEU A N 1
ATOM 1371 C CA . LEU A 1 173 ? 22.583 7.729 -16.581 1.00 67.62 173 LEU A CA 1
ATOM 1372 C C . LEU A 1 173 ? 22.338 9.001 -17.395 1.00 67.62 173 LEU A C 1
ATOM 1374 O O . LEU A 1 173 ? 22.574 9.027 -18.598 1.00 67.62 173 LEU A O 1
ATOM 1378 N N . SER A 1 174 ? 21.810 10.043 -16.760 1.00 66.00 174 SER A N 1
ATOM 1379 C CA . SER A 1 174 ? 21.611 11.347 -17.399 1.00 66.00 174 SER A CA 1
ATOM 1380 C C . SER A 1 174 ? 22.836 12.227 -17.163 1.00 66.00 174 SER A C 1
ATOM 1382 O O . SER A 1 174 ? 22.732 13.274 -16.537 1.00 66.00 174 SER A O 1
ATOM 1384 N N . CYS A 1 175 ? 24.004 11.785 -17.622 1.00 62.06 175 CYS A N 1
ATOM 1385 C CA . CYS A 1 175 ? 25.171 12.655 -17.741 1.00 62.06 175 CYS A CA 1
ATOM 1386 C C . CYS A 1 175 ? 25.296 13.015 -19.223 1.00 62.06 175 CYS A C 1
ATOM 1388 O O . CYS A 1 175 ? 25.378 12.126 -20.067 1.00 62.06 175 CYS A O 1
ATOM 1390 N N . ALA A 1 176 ? 25.217 14.303 -19.554 1.00 53.84 176 ALA A N 1
ATOM 1391 C CA . ALA A 1 176 ? 25.347 14.776 -20.926 1.00 53.84 176 ALA A CA 1
ATOM 1392 C C . ALA A 1 176 ? 26.795 14.565 -21.396 1.00 53.84 176 ALA A C 1
ATOM 1394 O O . ALA A 1 176 ? 27.697 15.267 -20.955 1.00 53.84 176 ALA A O 1
ATOM 1395 N N . GLY A 1 177 ? 27.021 13.568 -22.247 1.00 55.09 177 GLY A N 1
ATOM 1396 C CA . GLY A 1 177 ? 28.341 13.268 -22.794 1.00 55.09 177 GLY A CA 1
ATOM 1397 C C . GLY A 1 177 ? 28.459 11.800 -23.177 1.00 55.09 177 GLY A C 1
ATOM 1398 O O . GLY A 1 177 ? 27.931 10.931 -22.491 1.00 55.09 177 GLY A O 1
ATOM 1399 N N . ALA A 1 178 ? 29.114 11.536 -24.303 1.00 56.53 178 ALA A N 1
ATOM 1400 C CA . ALA A 1 178 ? 29.276 10.229 -24.929 1.00 56.53 178 ALA A CA 1
ATOM 1401 C C . ALA A 1 178 ? 30.193 9.284 -24.124 1.00 56.53 178 ALA A C 1
ATOM 1403 O O . ALA A 1 178 ? 31.268 8.903 -24.581 1.00 56.53 178 ALA A O 1
ATOM 1404 N N . ASP A 1 179 ? 29.764 8.901 -22.924 1.00 60.78 179 ASP A N 1
ATOM 1405 C CA . ASP A 1 179 ? 30.460 7.931 -22.092 1.00 60.78 179 ASP A CA 1
ATOM 1406 C C . ASP A 1 179 ? 29.909 6.515 -22.318 1.00 60.78 179 ASP A C 1
ATOM 1408 O O . ASP A 1 179 ? 28.701 6.253 -22.285 1.00 60.78 179 ASP A O 1
ATOM 1412 N N . ARG A 1 180 ? 30.828 5.576 -22.558 1.00 54.59 180 ARG A N 1
ATOM 1413 C CA . ARG A 1 180 ? 30.540 4.176 -22.914 1.00 54.59 180 ARG A CA 1
ATOM 1414 C C . ARG A 1 180 ? 29.958 3.366 -21.752 1.00 54.59 180 ARG A C 1
ATOM 1416 O O . ARG A 1 180 ? 29.664 2.185 -21.933 1.00 54.59 180 AR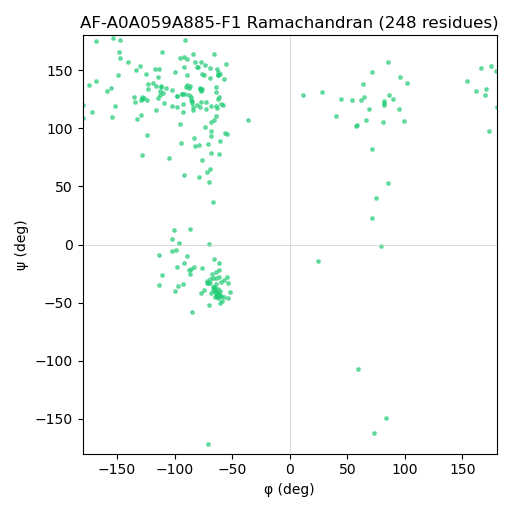G A O 1
ATOM 1423 N N . LEU A 1 181 ? 29.755 3.974 -20.580 1.00 65.38 181 LEU A N 1
ATOM 1424 C CA . LEU A 1 181 ? 29.135 3.326 -19.422 1.00 65.38 181 LEU A CA 1
ATOM 1425 C C . LEU A 1 181 ? 27.699 2.860 -19.682 1.00 65.38 181 LEU A C 1
ATOM 1427 O O . LEU A 1 181 ? 27.178 2.042 -18.915 1.00 65.38 181 LEU A O 1
ATOM 1431 N N . GLN A 1 182 ? 27.050 3.351 -20.744 1.00 65.69 182 GLN A N 1
ATOM 1432 C CA . GLN A 1 182 ? 25.688 2.965 -21.057 1.00 65.69 182 GLN A CA 1
ATOM 1433 C C . GLN A 1 182 ? 25.469 2.497 -22.501 1.00 65.69 182 GLN A C 1
ATOM 1435 O O . GLN A 1 182 ? 25.664 3.228 -23.462 1.00 65.69 182 GLN A O 1
ATOM 1440 N N . THR A 1 183 ? 24.931 1.285 -22.656 1.00 70.50 183 THR A N 1
ATOM 1441 C CA . THR A 1 183 ? 24.592 0.664 -23.950 1.00 70.50 183 THR A CA 1
ATOM 1442 C C . THR A 1 183 ? 23.195 1.037 -24.475 1.00 70.50 183 THR A C 1
ATOM 1444 O O . THR A 1 183 ? 22.658 0.383 -25.375 1.00 70.50 183 THR A O 1
ATOM 1447 N N . GLY A 1 184 ? 22.562 2.057 -23.888 1.00 79.25 184 GLY A N 1
ATOM 1448 C CA . GLY A 1 184 ? 21.182 2.442 -24.179 1.00 79.25 184 GLY A CA 1
ATOM 1449 C C . GLY A 1 184 ? 20.183 1.311 -23.901 1.00 79.25 184 GLY A C 1
ATOM 1450 O O . GLY A 1 184 ? 19.888 0.996 -22.745 1.00 79.25 184 GLY A O 1
ATOM 1451 N N . MET A 1 185 ? 19.648 0.711 -24.969 1.00 82.50 185 MET A N 1
ATOM 1452 C CA . MET A 1 185 ? 18.643 -0.364 -24.914 1.00 82.50 185 MET A CA 1
ATOM 1453 C C . MET A 1 185 ? 19.208 -1.771 -25.172 1.00 82.50 185 MET A C 1
ATOM 1455 O O . MET A 1 185 ? 18.483 -2.757 -25.021 1.00 82.50 185 MET A O 1
ATOM 1459 N N . ARG A 1 186 ? 20.491 -1.906 -25.535 1.00 85.06 186 ARG A N 1
ATOM 1460 C CA . ARG A 1 186 ? 21.115 -3.222 -25.742 1.00 85.06 186 ARG A CA 1
ATOM 1461 C C . ARG A 1 186 ? 21.229 -3.950 -24.397 1.00 85.06 186 ARG A C 1
ATOM 1463 O O . ARG A 1 186 ? 21.897 -3.459 -23.491 1.00 85.06 186 ARG A O 1
ATOM 1470 N N . GLY A 1 187 ? 20.578 -5.113 -24.278 1.00 82.25 187 GLY A N 1
ATOM 1471 C CA . GLY A 1 187 ? 20.539 -5.903 -23.039 1.00 82.25 187 GLY A CA 1
ATOM 1472 C C . GLY A 1 187 ? 19.615 -5.328 -21.955 1.00 82.25 187 GLY A C 1
ATOM 1473 O O . GLY A 1 187 ? 19.976 -5.338 -20.781 1.00 82.25 187 GLY A O 1
ATOM 1474 N N . ALA A 1 188 ? 18.435 -4.812 -22.326 1.00 83.69 188 ALA A N 1
ATOM 1475 C CA . ALA A 1 188 ? 17.506 -4.090 -21.442 1.00 83.69 188 ALA A CA 1
ATOM 1476 C C . ALA A 1 188 ? 16.789 -4.949 -20.366 1.00 83.69 188 ALA A C 1
ATOM 1478 O O . ALA A 1 188 ? 15.565 -4.909 -20.217 1.00 83.69 188 ALA A O 1
ATOM 1479 N N . PHE A 1 189 ? 17.540 -5.688 -19.551 1.00 83.00 189 PHE A N 1
ATOM 1480 C CA . PHE A 1 189 ? 17.041 -6.357 -18.353 1.00 83.00 189 PHE A CA 1
ATOM 1481 C C . PHE A 1 189 ? 17.279 -5.455 -17.136 1.00 83.00 189 PHE A C 1
ATOM 1483 O O . PHE A 1 189 ? 18.325 -5.485 -16.493 1.00 83.00 189 PHE A O 1
ATOM 1490 N N . GLY A 1 190 ? 16.312 -4.572 -16.872 1.00 88.75 190 GLY A N 1
ATOM 1491 C CA . GLY A 1 190 ? 16.434 -3.519 -15.862 1.00 88.75 190 GLY A CA 1
ATOM 1492 C C . GLY A 1 190 ? 16.789 -4.012 -14.450 1.00 88.75 190 GLY A C 1
ATOM 1493 O O . GLY A 1 190 ? 16.470 -5.133 -14.047 1.00 88.75 190 GLY A O 1
ATOM 1494 N N . LYS A 1 191 ? 17.389 -3.125 -13.653 1.00 89.81 191 LYS A N 1
ATOM 1495 C CA . LYS A 1 191 ? 17.754 -3.381 -12.250 1.00 89.81 191 LYS A CA 1
ATOM 1496 C C . LYS A 1 191 ? 16.512 -3.307 -11.343 1.00 89.81 191 LYS A C 1
ATOM 1498 O O . LYS A 1 191 ? 15.608 -2.516 -11.634 1.00 89.81 191 LYS A O 1
ATOM 1503 N N . PRO A 1 192 ? 16.425 -4.093 -10.255 1.00 91.94 192 PRO A N 1
ATOM 1504 C CA . PRO A 1 192 ? 15.317 -3.990 -9.304 1.00 91.94 192 PRO A CA 1
ATOM 1505 C C . PRO A 1 192 ? 15.322 -2.616 -8.609 1.00 91.94 192 PRO A C 1
ATOM 1507 O O . PRO A 1 192 ? 16.361 -2.167 -8.134 1.00 91.94 192 PRO A O 1
ATOM 1510 N N . GLN A 1 193 ? 14.170 -1.938 -8.559 1.00 89.31 193 GLN A N 1
ATOM 1511 C CA . GLN A 1 193 ? 14.030 -0.619 -7.912 1.00 89.31 193 GLN A CA 1
ATOM 1512 C C . GLN A 1 193 ? 13.131 -0.648 -6.676 1.00 89.31 193 GLN A C 1
ATOM 1514 O O . GLN A 1 193 ? 13.339 0.123 -5.742 1.00 89.31 193 GLN A O 1
ATOM 1519 N N . GLY A 1 194 ? 12.088 -1.470 -6.689 1.00 91.12 194 GLY A N 1
ATOM 1520 C CA . GLY A 1 194 ? 11.083 -1.466 -5.637 1.00 91.12 194 GLY A CA 1
ATOM 1521 C C . GLY A 1 194 ? 10.172 -2.671 -5.735 1.00 91.12 194 GLY A C 1
ATOM 1522 O O . GLY A 1 194 ? 10.260 -3.454 -6.680 1.00 91.12 194 GLY A O 1
ATOM 1523 N N . THR A 1 195 ? 9.290 -2.805 -4.759 1.00 92.81 195 THR A N 1
ATOM 1524 C CA . THR A 1 195 ? 8.302 -3.876 -4.705 1.00 92.81 195 THR A CA 1
ATOM 1525 C C . THR A 1 195 ? 6.892 -3.305 -4.778 1.00 92.81 195 THR A C 1
ATOM 1527 O O . THR A 1 195 ? 6.611 -2.168 -4.385 1.00 92.81 195 THR A O 1
ATOM 1530 N N . CYS A 1 196 ? 5.993 -4.102 -5.329 1.00 93.94 196 CYS A N 1
ATOM 1531 C CA . CYS A 1 196 ? 4.586 -3.802 -5.472 1.00 93.94 196 CYS A CA 1
ATOM 1532 C C . CYS A 1 196 ? 3.768 -5.058 -5.190 1.00 93.94 196 CYS A C 1
ATOM 1534 O O . CYS A 1 196 ? 4.248 -6.191 -5.279 1.00 93.94 196 CYS A O 1
ATOM 1536 N N . ALA A 1 197 ? 2.522 -4.844 -4.817 1.00 94.94 197 ALA A N 1
ATOM 1537 C CA . ALA A 1 197 ? 1.550 -5.889 -4.642 1.00 94.94 197 ALA A CA 1
ATOM 1538 C C . ALA A 1 197 ? 0.613 -5.917 -5.843 1.00 94.94 197 ALA A C 1
ATOM 1540 O O . ALA A 1 197 ? 0.118 -4.881 -6.282 1.00 94.94 197 ALA A O 1
ATOM 1541 N N . ARG A 1 198 ? 0.375 -7.114 -6.369 1.00 93.94 198 ARG A N 1
ATOM 1542 C CA . ARG A 1 198 ? -0.604 -7.334 -7.431 1.00 93.94 198 ARG A CA 1
ATOM 1543 C C . ARG A 1 198 ? -1.959 -7.519 -6.775 1.00 93.94 198 ARG A C 1
ATOM 1545 O O . ARG A 1 198 ? -2.104 -8.428 -5.959 1.00 93.94 198 ARG A O 1
ATOM 1552 N N . VAL A 1 199 ? -2.912 -6.670 -7.128 1.00 93.44 199 VAL A N 1
ATOM 1553 C CA . VAL A 1 199 ? -4.251 -6.683 -6.545 1.00 93.44 199 VAL A CA 1
ATOM 1554 C C . VAL A 1 199 ? -5.262 -7.106 -7.604 1.00 93.44 199 VAL A C 1
ATOM 1556 O O . VAL A 1 199 ? -5.232 -6.625 -8.739 1.00 93.44 199 VAL A O 1
ATOM 1559 N N . ALA A 1 200 ? -6.134 -8.042 -7.240 1.00 92.25 200 ALA A N 1
ATOM 1560 C CA . ALA A 1 200 ? -7.269 -8.467 -8.048 1.00 92.25 200 ALA A CA 1
ATOM 1561 C C . ALA A 1 200 ? -8.537 -7.667 -7.703 1.00 92.25 200 ALA A C 1
ATOM 1563 O O . ALA A 1 200 ? -8.649 -7.063 -6.635 1.00 92.25 200 ALA A O 1
ATOM 1564 N N . ILE A 1 201 ? -9.515 -7.695 -8.608 1.00 92.75 201 ILE A N 1
ATOM 1565 C CA . ILE A 1 201 ? -10.838 -7.108 -8.369 1.00 92.75 201 ILE A CA 1
ATOM 1566 C C . ILE A 1 201 ? -11.502 -7.873 -7.217 1.00 92.75 201 ILE A C 1
ATOM 1568 O O . ILE A 1 201 ? -11.415 -9.097 -7.156 1.00 92.75 201 ILE A O 1
ATOM 1572 N N . GLY A 1 202 ? -12.116 -7.157 -6.277 1.00 89.44 202 GLY A N 1
ATOM 1573 C CA . GLY A 1 202 ? -12.751 -7.753 -5.099 1.00 89.44 202 GLY A CA 1
ATOM 1574 C C . GLY A 1 202 ? -11.775 -8.131 -3.980 1.00 89.44 202 GLY A C 1
ATOM 1575 O O . GLY A 1 202 ? -12.200 -8.567 -2.910 1.00 89.44 202 GLY A O 1
ATOM 1576 N N . GLN A 1 203 ? -10.467 -7.927 -4.168 1.00 91.31 203 GLN A N 1
ATOM 1577 C CA . GLN A 1 203 ? -9.482 -8.215 -3.131 1.00 91.31 203 GLN A CA 1
ATOM 1578 C C . GLN A 1 203 ? -9.481 -7.131 -2.044 1.00 91.31 203 GLN A C 1
ATOM 1580 O O . GLN A 1 203 ? -9.455 -5.928 -2.320 1.00 91.31 203 GLN A O 1
ATOM 1585 N N . VAL A 1 204 ? -9.470 -7.568 -0.784 1.00 92.31 204 VAL A N 1
ATOM 1586 C CA . VAL A 1 204 ? -9.402 -6.681 0.384 1.00 92.31 204 VAL A CA 1
ATOM 1587 C C . VAL A 1 204 ? -7.971 -6.171 0.574 1.00 92.31 204 VAL A C 1
ATOM 1589 O O . VAL A 1 204 ? -7.049 -6.963 0.759 1.00 92.31 204 VAL A O 1
ATOM 1592 N N . LEU A 1 205 ? -7.800 -4.849 0.577 1.00 93.25 205 LEU A N 1
ATOM 1593 C CA . LEU A 1 205 ? -6.528 -4.156 0.802 1.00 93.25 205 LEU A CA 1
ATOM 1594 C C . LEU A 1 205 ? -6.244 -3.979 2.299 1.00 93.25 205 LEU A C 1
ATOM 1596 O O . LEU A 1 205 ? -5.223 -4.432 2.823 1.00 93.25 205 LEU A O 1
ATOM 1600 N N . LEU A 1 206 ? -7.177 -3.315 2.982 1.00 94.06 206 LEU A N 1
ATOM 1601 C CA . LEU A 1 206 ? -7.094 -2.933 4.389 1.00 94.06 206 LEU A CA 1
ATOM 1602 C C . LEU A 1 206 ? -8.312 -3.461 5.136 1.00 94.06 206 LEU A C 1
ATOM 1604 O O . LEU A 1 206 ? -9.416 -3.536 4.594 1.00 94.06 206 LEU A O 1
ATOM 1608 N N . SER A 1 207 ? -8.119 -3.812 6.398 1.00 92.00 207 SER A N 1
ATOM 1609 C CA . SER A 1 207 ? -9.193 -4.211 7.300 1.00 92.00 207 SER A CA 1
ATOM 1610 C C . SER A 1 207 ? -9.021 -3.535 8.638 1.00 92.00 207 SER A C 1
ATOM 1612 O O . SER A 1 207 ? -7.960 -3.641 9.242 1.00 92.00 207 SER A O 1
ATOM 1614 N N . VAL A 1 208 ? -10.068 -2.869 9.103 1.00 91.81 208 VAL A N 1
ATOM 1615 C CA . VAL A 1 208 ? -10.121 -2.281 10.438 1.00 91.81 208 VAL A CA 1
ATOM 1616 C C . VAL A 1 208 ? -11.167 -3.038 11.230 1.00 91.81 208 VAL A C 1
ATOM 1618 O O . VAL A 1 208 ? -12.291 -3.208 10.759 1.00 91.81 208 VAL A O 1
ATOM 1621 N N . ARG A 1 209 ? -10.776 -3.493 12.415 1.00 90.56 209 ARG A N 1
ATOM 1622 C CA . ARG A 1 209 ? -11.673 -4.030 13.432 1.00 90.56 209 ARG A CA 1
ATOM 1623 C C . ARG A 1 209 ? -11.783 -3.025 14.564 1.00 90.56 209 ARG A C 1
ATOM 1625 O O . ARG A 1 209 ? -10.758 -2.478 14.981 1.00 90.56 209 ARG A O 1
ATOM 1632 N N . CYS A 1 210 ? -12.991 -2.771 15.035 1.00 89.00 210 CYS A N 1
ATOM 1633 C CA . CYS A 1 210 ? -13.257 -1.860 16.140 1.00 89.00 210 CYS A CA 1
ATOM 1634 C C . CYS A 1 210 ? -14.555 -2.244 16.861 1.00 89.00 210 CYS A C 1
ATOM 1636 O O . CYS A 1 210 ? -15.234 -3.198 16.492 1.00 89.00 210 CYS A O 1
ATOM 1638 N N . LYS A 1 211 ? -14.878 -1.503 17.920 1.00 88.31 211 LYS A N 1
ATOM 1639 C CA . LYS A 1 211 ? -16.186 -1.558 18.583 1.00 88.31 211 LYS A CA 1
ATOM 1640 C C . LYS A 1 211 ? -17.228 -0.792 17.760 1.00 88.31 211 LYS A C 1
ATOM 1642 O O . LYS A 1 211 ? -16.856 0.123 17.018 1.00 88.31 211 LYS A O 1
ATOM 1647 N N . ASP A 1 212 ? -18.510 -1.113 17.925 1.00 87.12 212 ASP A N 1
ATOM 1648 C CA . ASP A 1 212 ? -19.607 -0.488 17.164 1.00 87.12 212 ASP A CA 1
ATOM 1649 C C . ASP A 1 212 ? -19.694 1.031 17.368 1.00 87.12 212 ASP A C 1
ATOM 1651 O O . ASP A 1 212 ? -19.974 1.771 16.422 1.00 87.12 212 ASP A O 1
ATOM 1655 N N . SER A 1 213 ? -19.325 1.519 18.558 1.00 89.62 213 SER A N 1
ATOM 1656 C CA . SER A 1 213 ? -19.240 2.953 18.874 1.00 89.62 213 SER A CA 1
ATOM 1657 C C . SER A 1 213 ? -18.299 3.719 17.934 1.00 89.62 213 SER A C 1
ATOM 1659 O O . SER A 1 213 ? -18.525 4.887 17.641 1.00 89.62 213 SER A O 1
ATOM 1661 N N . ASN A 1 214 ? -17.258 3.055 17.417 1.00 90.06 214 ASN A N 1
ATOM 1662 C CA . ASN A 1 214 ? -16.237 3.659 16.554 1.00 90.06 214 ASN A CA 1
ATOM 1663 C C . ASN A 1 214 ? -16.458 3.364 15.061 1.00 90.06 214 ASN A C 1
ATOM 1665 O O . ASN A 1 214 ? -15.570 3.615 14.238 1.00 90.06 214 ASN A O 1
ATOM 1669 N N . SER A 1 215 ? -17.631 2.847 14.694 1.00 88.75 215 SER A N 1
ATOM 1670 C CA . SER A 1 215 ? -17.969 2.456 13.321 1.00 88.75 215 SER A CA 1
ATOM 1671 C C . SER A 1 215 ? -17.836 3.609 12.317 1.00 88.75 215 SER A C 1
ATOM 1673 O O . SER A 1 215 ? -17.207 3.444 11.267 1.00 88.75 215 SER A O 1
ATOM 1675 N N . HIS A 1 216 ? -18.343 4.798 12.656 1.00 92.50 216 HIS A N 1
ATOM 1676 C CA . HIS A 1 216 ? -18.246 5.995 11.814 1.00 92.50 216 HIS A CA 1
ATOM 1677 C C . HIS A 1 216 ? -16.786 6.431 11.600 1.00 92.50 216 HIS A C 1
ATOM 1679 O O . HIS A 1 216 ? -16.358 6.717 10.478 1.00 92.50 216 HIS A O 1
ATOM 1685 N N . HIS A 1 217 ? -15.976 6.399 12.663 1.00 93.81 217 HIS A N 1
ATOM 1686 C CA . HIS A 1 217 ? -14.557 6.745 12.581 1.00 93.81 217 HIS A CA 1
ATOM 1687 C C . HIS A 1 217 ? -13.762 5.752 11.725 1.00 93.81 217 HIS A C 1
ATOM 1689 O O . HIS A 1 217 ? -12.880 6.165 10.970 1.00 93.81 217 HIS A O 1
ATOM 1695 N N . ALA A 1 218 ? -14.095 4.460 11.775 1.00 92.31 218 ALA A N 1
ATOM 1696 C CA . ALA A 1 218 ? -13.452 3.454 10.934 1.00 92.31 218 ALA A CA 1
ATOM 1697 C C . ALA A 1 218 ? -13.739 3.671 9.437 1.00 92.31 218 ALA A C 1
ATOM 1699 O O . ALA A 1 218 ? -12.832 3.543 8.609 1.00 92.31 218 ALA A O 1
ATOM 1700 N N . GLN A 1 219 ? -14.969 4.050 9.079 1.00 93.31 219 GLN A N 1
ATOM 1701 C CA . GLN A 1 219 ? -15.327 4.361 7.690 1.00 93.31 219 GLN A CA 1
ATOM 1702 C C . GLN A 1 219 ? -14.576 5.597 7.177 1.00 93.31 219 GLN A C 1
ATOM 1704 O O . GLN A 1 219 ? -13.983 5.559 6.095 1.00 93.31 219 GLN A O 1
ATOM 1709 N N . GLU A 1 220 ? -14.510 6.661 7.978 1.00 94.75 220 GLU A N 1
ATOM 1710 C CA . GLU A 1 220 ? -13.774 7.880 7.628 1.00 94.75 220 GLU A CA 1
ATOM 1711 C C . GLU A 1 220 ? -12.256 7.633 7.526 1.00 94.75 220 GLU A C 1
ATOM 1713 O O . GLU A 1 220 ? -11.596 8.131 6.607 1.00 94.75 220 GLU A O 1
ATOM 1718 N N . ALA A 1 221 ? -11.690 6.789 8.397 1.00 95.50 221 ALA A N 1
ATOM 1719 C CA . ALA A 1 221 ? -10.287 6.380 8.313 1.00 95.50 221 ALA A CA 1
ATOM 1720 C C . ALA A 1 221 ? -9.972 5.684 6.982 1.00 95.50 221 ALA A C 1
ATOM 1722 O O . ALA A 1 221 ? -8.949 5.970 6.350 1.00 95.50 221 ALA A O 1
ATOM 1723 N N . LEU A 1 222 ? -10.848 4.778 6.540 1.00 95.00 222 LEU A N 1
ATOM 1724 C CA . LEU A 1 222 ? -10.687 4.066 5.272 1.00 95.00 222 LEU A CA 1
ATOM 1725 C C . LEU A 1 222 ? -10.924 4.978 4.066 1.00 95.00 222 LEU A C 1
ATOM 1727 O O . LEU A 1 222 ? -10.227 4.833 3.059 1.00 95.00 222 LEU A O 1
ATOM 1731 N N . ARG A 1 223 ? -11.820 5.966 4.172 1.00 95.50 223 ARG A N 1
ATOM 1732 C CA . ARG A 1 223 ? -11.983 7.010 3.148 1.00 95.50 223 ARG A CA 1
ATOM 1733 C C . ARG A 1 223 ? -10.694 7.806 2.958 1.00 95.50 223 ARG A C 1
ATOM 1735 O O . ARG A 1 223 ? -10.299 8.071 1.826 1.00 95.50 223 ARG A O 1
ATOM 1742 N N . ARG A 1 224 ? -9.981 8.121 4.042 1.00 95.31 224 ARG A N 1
ATOM 1743 C CA . ARG A 1 224 ? -8.674 8.798 3.974 1.00 95.31 224 ARG A CA 1
ATOM 1744 C C . ARG A 1 224 ? -7.585 7.934 3.345 1.00 95.31 224 ARG A C 1
ATOM 1746 O O . ARG A 1 224 ? -6.782 8.450 2.568 1.00 95.31 224 ARG A O 1
ATOM 1753 N N . ALA A 1 225 ? -7.559 6.635 3.639 1.00 95.50 225 ALA A N 1
ATOM 1754 C CA . ALA A 1 225 ? -6.621 5.717 2.991 1.00 95.50 225 ALA A CA 1
ATOM 1755 C C . ALA A 1 225 ? -6.925 5.482 1.514 1.00 95.50 225 ALA A C 1
ATOM 1757 O O . ALA A 1 225 ? -5.985 5.345 0.734 1.00 95.50 225 ALA A O 1
ATOM 1758 N N . LYS A 1 226 ? -8.201 5.488 1.112 1.00 94.94 226 LYS A N 1
ATOM 1759 C CA . LYS A 1 226 ? -8.603 5.377 -0.295 1.00 94.94 226 LYS A CA 1
ATOM 1760 C C . LYS A 1 226 ? -7.881 6.404 -1.176 1.00 94.94 226 LYS A C 1
ATOM 1762 O O . LYS A 1 226 ? -7.382 6.037 -2.228 1.00 94.94 226 LYS A O 1
ATOM 1767 N N . PHE A 1 227 ? -7.709 7.645 -0.714 1.00 94.50 227 PHE A N 1
ATOM 1768 C CA . PHE A 1 227 ? -6.979 8.680 -1.466 1.00 94.50 227 PHE A CA 1
ATOM 1769 C C . PHE A 1 227 ? -5.479 8.409 -1.661 1.00 94.50 227 PHE A C 1
ATOM 1771 O O . PHE A 1 227 ? -4.826 9.123 -2.419 1.00 94.50 227 PHE A O 1
ATOM 1778 N N . LYS A 1 228 ? -4.897 7.434 -0.953 1.00 95.19 228 LYS A N 1
ATOM 1779 C CA . LYS A 1 228 ? -3.484 7.050 -1.107 1.00 95.19 228 LYS A CA 1
ATOM 1780 C C . LYS A 1 228 ? -3.282 5.937 -2.129 1.00 95.19 228 LYS A C 1
ATOM 1782 O O . LYS A 1 228 ? -2.150 5.734 -2.567 1.00 95.19 228 LYS A O 1
ATOM 1787 N N . PHE A 1 229 ? -4.345 5.231 -2.504 1.00 93.56 229 PHE A N 1
ATOM 1788 C CA . PHE A 1 229 ? -4.274 4.197 -3.522 1.00 93.56 229 PHE A CA 1
ATOM 1789 C C . PHE A 1 229 ? -4.509 4.780 -4.921 1.00 93.56 229 PHE A C 1
ATOM 1791 O O . PHE A 1 229 ? -5.276 5.732 -5.074 1.00 93.56 229 PHE A O 1
ATOM 1798 N N . PRO A 1 230 ? -3.836 4.235 -5.951 1.00 91.44 230 PRO A N 1
ATOM 1799 C CA . PRO A 1 230 ? -4.266 4.439 -7.330 1.00 91.44 230 PRO A CA 1
ATOM 1800 C C . PRO A 1 230 ? -5.629 3.766 -7.553 1.00 91.44 230 PRO A C 1
ATOM 1802 O O . PRO A 1 230 ? -6.046 2.971 -6.730 1.00 91.44 230 PRO A O 1
ATOM 1805 N N . GLY A 1 231 ? -6.341 4.102 -8.626 1.00 89.81 231 GLY A N 1
ATOM 1806 C CA . GLY A 1 231 ? -7.559 3.383 -9.016 1.00 89.81 231 GLY A CA 1
ATOM 1807 C C . GLY A 1 231 ? -8.791 3.642 -8.140 1.00 89.81 231 GLY A C 1
ATOM 1808 O O . GLY A 1 231 ? -8.890 4.643 -7.425 1.00 89.81 231 GLY A O 1
ATOM 1809 N N . ARG A 1 232 ? -9.779 2.747 -8.247 1.00 92.25 232 ARG A N 1
ATOM 1810 C CA . ARG A 1 232 ? -11.074 2.842 -7.557 1.00 92.25 232 ARG A CA 1
ATOM 1811 C C . ARG A 1 232 ? -11.203 1.796 -6.456 1.00 92.25 232 ARG A C 1
ATOM 1813 O O . ARG A 1 232 ? -11.201 0.595 -6.711 1.00 92.25 232 ARG A O 1
ATOM 1820 N N . GLN A 1 233 ? -11.417 2.262 -5.226 1.00 94.56 233 GLN A N 1
ATOM 1821 C CA . GLN A 1 233 ? -11.729 1.406 -4.077 1.00 94.56 233 GLN A CA 1
ATOM 1822 C C . GLN A 1 233 ? -13.141 1.644 -3.550 1.00 94.56 233 GLN A C 1
ATOM 1824 O O . GLN A 1 233 ? -13.670 2.766 -3.587 1.00 94.56 233 GLN A O 1
ATOM 1829 N N . LYS A 1 234 ? -13.715 0.586 -2.980 1.00 93.62 234 LYS A N 1
ATOM 1830 C CA . LYS A 1 234 ? -15.005 0.593 -2.291 1.00 93.62 234 LYS A CA 1
ATOM 1831 C C . LYS A 1 234 ? -14.799 0.251 -0.819 1.00 93.62 234 LYS A C 1
ATOM 1833 O O . LYS A 1 234 ? -14.033 -0.650 -0.483 1.00 93.62 234 LYS A O 1
ATOM 1838 N N . ILE A 1 235 ? -15.468 0.993 0.056 1.00 93.81 235 ILE A N 1
ATOM 1839 C CA . ILE A 1 235 ? -15.509 0.700 1.489 1.00 93.81 235 ILE A CA 1
ATOM 1840 C C . ILE A 1 235 ? -16.718 -0.201 1.713 1.00 93.81 235 ILE A C 1
ATOM 1842 O O . ILE A 1 235 ? -17.808 0.100 1.227 1.00 93.81 235 ILE A O 1
ATOM 1846 N N . ILE A 1 236 ? -16.510 -1.319 2.398 1.00 91.44 236 ILE A N 1
ATOM 1847 C CA . ILE A 1 236 ? -17.548 -2.307 2.679 1.00 91.44 236 ILE A CA 1
ATOM 1848 C C . ILE A 1 236 ? -17.540 -2.580 4.178 1.00 91.44 236 ILE A C 1
ATOM 1850 O O . ILE A 1 236 ? -16.500 -2.907 4.752 1.00 91.44 236 ILE A O 1
ATOM 1854 N N . VAL A 1 237 ? -18.704 -2.450 4.806 1.00 89.75 237 VAL A N 1
ATOM 1855 C CA . VAL A 1 237 ? -18.926 -2.917 6.175 1.00 89.75 237 VAL A CA 1
ATOM 1856 C C . VAL A 1 237 ? -19.193 -4.418 6.108 1.00 89.75 237 VAL A C 1
ATOM 1858 O O . VAL A 1 237 ? -20.105 -4.857 5.404 1.00 89.75 237 VAL A O 1
ATOM 1861 N N . SER A 1 238 ? -18.360 -5.211 6.777 1.00 79.94 238 SER A N 1
ATOM 1862 C CA . SER A 1 238 ? -18.532 -6.660 6.821 1.00 79.94 238 SER A CA 1
ATOM 1863 C C . SER A 1 238 ? -19.647 -7.010 7.799 1.00 79.94 238 SER A C 1
ATOM 1865 O O . SER A 1 238 ? -19.653 -6.527 8.926 1.00 79.94 238 SER A O 1
ATOM 1867 N N . ARG A 1 239 ? -20.564 -7.884 7.372 1.00 70.25 239 ARG A N 1
ATOM 1868 C CA . ARG A 1 239 ? -21.607 -8.464 8.235 1.00 70.25 239 ARG A CA 1
ATOM 1869 C C . ARG A 1 239 ? -21.160 -9.757 8.927 1.00 70.25 239 ARG A C 1
ATOM 1871 O O . ARG A 1 239 ? -21.873 -10.267 9.779 1.00 70.25 239 ARG A O 1
ATOM 1878 N N . LYS A 1 240 ? -20.007 -10.317 8.544 1.00 64.00 240 LYS A N 1
ATOM 1879 C CA . LYS A 1 240 ? -19.478 -11.556 9.130 1.00 64.00 240 LYS A CA 1
ATOM 1880 C C . LYS A 1 240 ? -18.667 -11.239 10.391 1.00 64.00 240 LYS A C 1
ATOM 1882 O O . LYS A 1 240 ? -17.700 -10.482 10.305 1.00 64.00 240 LYS A O 1
ATOM 1887 N N . TRP A 1 241 ? -19.055 -11.866 11.509 1.00 49.47 241 TRP A N 1
ATOM 1888 C CA . TRP A 1 241 ? -18.380 -11.827 12.820 1.00 49.47 241 TRP A CA 1
ATOM 1889 C C . TRP A 1 241 ? -16.982 -12.466 12.770 1.00 49.47 241 TRP A C 1
ATOM 1891 O O . TRP A 1 241 ? -16.035 -12.004 13.398 1.00 49.47 241 TRP A O 1
ATOM 1901 N N . TYR A 1 242 ? -16.824 -13.496 11.937 1.00 43.19 242 TYR A N 1
ATOM 1902 C CA . TYR A 1 242 ? -15.586 -14.246 11.742 1.00 43.19 242 TYR A CA 1
ATOM 1903 C C . TYR A 1 242 ? -15.072 -14.035 10.323 1.00 43.19 242 TYR A C 1
ATOM 1905 O O . TYR A 1 242 ? -15.754 -14.326 9.344 1.00 43.19 242 TYR A O 1
ATOM 1913 N N . GLY A 1 243 ? -13.818 -13.616 10.215 1.00 44.62 243 GLY A N 1
ATOM 1914 C CA . GLY A 1 243 ? -13.019 -13.927 9.041 1.00 44.62 243 GLY A CA 1
ATOM 1915 C C . GLY A 1 243 ? -13.273 -13.032 7.834 1.00 44.62 243 GLY A C 1
ATOM 1916 O O . GLY A 1 243 ? -14.219 -13.175 7.076 1.00 44.62 243 GLY A O 1
ATOM 1917 N N . ILE A 1 244 ? -12.315 -12.147 7.602 1.00 43.88 244 ILE A N 1
ATOM 1918 C CA . ILE A 1 244 ? -11.308 -12.181 6.526 1.00 43.88 244 ILE A CA 1
ATOM 1919 C C . ILE A 1 244 ? -11.584 -12.957 5.202 1.00 43.88 244 ILE A C 1
ATOM 1921 O O . ILE A 1 244 ? -10.915 -12.643 4.218 1.00 43.88 244 ILE A O 1
ATOM 1925 N N . TYR A 1 245 ? -12.574 -13.841 5.062 1.00 41.03 245 TYR A N 1
ATOM 1926 C CA . TYR A 1 245 ? -12.797 -14.641 3.857 1.00 41.03 245 TYR A CA 1
ATOM 1927 C C . TYR A 1 245 ? -14.196 -14.465 3.247 1.00 41.03 245 TYR A C 1
ATOM 1929 O O . TYR A 1 245 ? -15.229 -14.514 3.913 1.00 41.03 245 TYR A O 1
ATOM 1937 N N . GLN A 1 246 ? -14.167 -14.295 1.923 1.00 40.38 246 GLN A N 1
ATOM 1938 C CA . GLN A 1 246 ? -15.277 -14.123 0.986 1.00 40.38 246 GLN A CA 1
ATOM 1939 C C . GLN A 1 246 ? -16.007 -12.779 1.066 1.00 40.38 246 GLN A C 1
ATOM 1941 O O . GLN A 1 246 ? -17.118 -12.668 1.583 1.00 40.38 246 GLN A O 1
ATOM 1946 N N . VAL A 1 247 ? -15.410 -11.781 0.409 1.00 41.03 247 VAL A N 1
ATOM 1947 C CA . VAL A 1 247 ? -16.199 -10.977 -0.530 1.00 41.03 247 VAL A CA 1
ATOM 1948 C C . VAL A 1 247 ? -16.563 -11.960 -1.643 1.00 41.03 247 VAL A C 1
ATOM 1950 O O . VAL A 1 247 ? -15.663 -12.422 -2.343 1.00 41.03 247 VAL A O 1
ATOM 1953 N N . GLN A 1 248 ? -17.818 -12.402 -1.721 1.00 31.45 248 GLN A N 1
ATOM 1954 C CA . GLN A 1 248 ? -18.240 -13.183 -2.880 1.00 31.45 248 GLN A CA 1
ATOM 1955 C C . GLN A 1 248 ? -18.100 -12.279 -4.113 1.00 31.45 248 GLN A C 1
ATOM 1957 O O . GLN A 1 248 ? -18.609 -11.154 -4.075 1.00 31.45 248 GLN A O 1
ATOM 1962 N N . PRO A 1 249 ? -17.365 -12.690 -5.160 1.00 36.41 249 PRO A N 1
ATOM 1963 C CA . PRO A 1 249 ? -17.549 -12.074 -6.460 1.00 36.41 249 PRO A CA 1
ATOM 1964 C C . PRO A 1 249 ? -18.989 -12.393 -6.877 1.00 36.41 249 PRO A C 1
ATOM 1966 O O . PRO A 1 249 ? -19.357 -13.564 -6.938 1.00 36.41 249 PRO A O 1
ATOM 1969 N N . CYS A 1 250 ? -19.808 -11.356 -7.044 1.00 31.30 250 CYS A N 1
ATOM 1970 C CA . CYS A 1 250 ? -21.016 -11.476 -7.852 1.00 31.30 250 CYS A CA 1
ATOM 1971 C C . CYS A 1 250 ? -20.622 -11.845 -9.283 1.00 31.30 250 CYS A C 1
ATOM 1973 O O . CYS A 1 250 ? -19.567 -11.334 -9.736 1.00 31.30 250 CYS A O 1
#

Foldseek 3Di:
DDDDDDDDDDDDDDDDDDDDDDDDDDDDDDDDDDDDDDDDDDDDDDDDDDDDDDDDPDPPPPPPVPPVPVPPDDDCVVFWDPDDDFDFDDPVQPPADDQPDPDFKFADPPDDLVQFQWKKFKFAQDWTWWFSVLLVVLVCLLCVLCCVPVNRHFKMKGFPFDFGGWDFDPDDDPDPDPDPPDPDCVPPPGHTDGTITGHDHGDTGMMMTGHPVCNVSNQVSNVRSQVSTPHDIDMDTDPDSDDPDDPDDD